Protein AF-Q8LFP9-F1 (afdb_monomer)

InterPro domains:
  IPR025461 ABA DEFICIENT 4-like [PF14108] (81-208)

Sequence (220 aa):
MGFSSFISQPLSSSLSVMKRNVSAKRSELCLDSSKIRLDHRWSFIGGSRISVQSNSYTVVHKKFSGVRASWLTTTQIASSVFAVGTTAVLPFYTLMVVAPKAEITKKCMESSVPYIILGVLYVYLLYISWTPETLKYMFSSKYMLPELSGIAKMFSSEMTLASAWIHLLVVDLFAARQVYNDGLENQIETRHSVSLCLLFCPVGIVSHFVTKAIINNQYK

Organism: Arabidopsis thaliana (NCBI:txid3702)

Solvent-accessible surface area (backbone atoms only — not comparable to full-atom values): 13392 Å² total; per-residue (Å²): 134,85,84,89,80,84,92,84,85,83,93,79,71,74,72,68,63,62,58,54,64,64,63,68,70,72,75,84,75,85,84,83,89,80,90,78,89,78,90,76,86,82,87,87,85,88,82,87,90,82,84,80,83,74,84,70,79,73,76,74,77,74,77,80,75,84,60,54,72,62,51,54,52,43,52,49,51,24,52,47,49,48,51,50,48,52,60,62,48,47,60,57,52,48,33,50,58,76,36,64,86,39,68,69,38,49,53,58,64,70,47,61,59,70,60,51,53,50,48,52,52,32,53,53,36,42,60,68,48,59,38,73,67,60,50,43,57,25,44,67,44,100,75,65,48,72,41,69,71,30,51,54,57,47,56,71,34,55,47,39,39,33,28,52,50,42,48,50,54,51,51,22,53,51,49,32,50,52,50,43,53,56,15,65,74,69,74,45,84,38,47,65,27,41,58,32,12,75,79,38,42,72,58,9,53,51,49,43,52,53,52,51,52,53,55,54,63,74,77,109

Mean predicted aligned error: 18.79 Å

pLDDT: mean 72.33, std 23.97, range [26.73, 94.44]

Radius of gyration: 34.95 Å; Cα contacts (8 Å, |Δi|>4): 134; chains: 1; bounding box: 101×51×105 Å

Secondary structure (DSSP, 8-state):
------------SSHHHHHHHHHHTTS--------------------------------------SSHHHHHHHHHHHHHHHHHHHHHHHHHHHHHHH-TT-HHHHHHHH--HHHHHHHHHHHHHHHHH--HHHHHHHT-STT----HHHHHHHHTSHHHHHHHHHHHHHHHHHHHHHHHHHHHHTT---HHHHHHHHHHHHHHHHHHHHHHHHHHHHH-

GO terms:
  GO:0009941 chloroplast envelope (C, HDA)
  GO:0009688 abscisic acid biosynthetic process (P, IMP)
  GO:0016122 xanthophyll metabolic process (P, IMP)
  GO:0032928 regulation of superoxide anion generation (P, IMP)

Foldseek 3Di:
DDDDDDDDDDPPDPPVVVVVVVVVPPPDDDDDDDDDDDDDDDDDDDDDDDPPPDPPPPPPPPDPPPCVVVVVVQLVVLVVLLVCLCVLLVVLLCCCQVPLPDPVNVVVLVDCVSLVVLVVVLVVLCVVLDDVVLCCLQQVDPVRHGDPVSVVVSCVGSSSVSSVSSVLSSVLSVLLSVLSVVCVVQVFNLNVLNVCSVVPVVVSNVVSVVRSVVVVVVVD

Structure (mmCIF, N/CA/C/O backbone):
data_AF-Q8LFP9-F1
#
_entry.id   AF-Q8LFP9-F1
#
loop_
_atom_site.group_PDB
_atom_site.id
_atom_site.type_symbol
_atom_site.label_atom_id
_atom_site.label_alt_id
_atom_site.label_comp_id
_atom_site.label_asym_id
_atom_site.label_entity_id
_atom_site.label_seq_id
_atom_site.pdbx_PDB_ins_code
_atom_site.Cartn_x
_atom_site.Cartn_y
_atom_site.Cartn_z
_atom_site.occupancy
_atom_site.B_iso_or_equiv
_atom_site.auth_seq_id
_atom_site.auth_comp_id
_atom_site.auth_asym_id
_atom_site.auth_atom_id
_atom_site.pdbx_PDB_model_num
ATOM 1 N N . MET A 1 1 ? 19.946 -34.273 -83.635 1.00 35.06 1 MET A N 1
ATOM 2 C CA . MET A 1 1 ? 20.884 -35.232 -83.010 1.00 35.06 1 MET A CA 1
ATOM 3 C C . MET A 1 1 ? 21.462 -34.584 -81.753 1.00 35.06 1 MET A C 1
ATOM 5 O O . MET A 1 1 ? 21.995 -33.499 -81.900 1.00 35.06 1 MET A O 1
ATOM 9 N N . GLY A 1 2 ? 21.301 -35.214 -80.575 1.00 35.81 2 GLY A N 1
ATOM 10 C CA . GLY A 1 2 ? 22.038 -34.971 -79.307 1.00 35.81 2 GLY A CA 1
ATOM 11 C C . GLY A 1 2 ? 21.871 -33.595 -78.636 1.00 35.81 2 GLY A C 1
ATOM 12 O O . GLY A 1 2 ? 22.422 -32.625 -79.124 1.00 35.81 2 GLY A O 1
ATOM 13 N N . PHE A 1 3 ? 21.001 -33.402 -77.638 1.00 33.00 3 PHE A N 1
ATOM 14 C CA . PHE A 1 3 ? 21.147 -33.676 -76.188 1.00 33.00 3 PHE A CA 1
ATOM 15 C C . PHE A 1 3 ? 22.188 -32.831 -75.415 1.00 33.00 3 PHE A C 1
ATOM 17 O O . PHE A 1 3 ? 23.384 -32.991 -75.617 1.00 33.00 3 PHE A O 1
ATOM 24 N N . SER A 1 4 ? 21.666 -32.112 -74.399 1.00 34.28 4 SER A N 1
ATOM 25 C CA . SER A 1 4 ? 22.311 -31.683 -73.133 1.00 34.28 4 SER A CA 1
ATOM 26 C C . SER A 1 4 ? 23.291 -30.487 -73.212 1.00 34.28 4 SER A C 1
ATOM 28 O O . SER A 1 4 ? 24.122 -30.440 -74.101 1.00 34.28 4 SER A O 1
ATOM 30 N N . SER A 1 5 ? 23.334 -29.476 -72.326 1.00 37.81 5 SER A N 1
ATOM 31 C CA . SER A 1 5 ? 22.729 -29.232 -71.001 1.00 37.81 5 SER A CA 1
ATOM 32 C C . SER A 1 5 ? 23.043 -27.786 -70.530 1.00 37.81 5 SER A C 1
ATOM 34 O O . SER A 1 5 ? 24.119 -27.290 -70.839 1.00 37.81 5 SER A O 1
ATOM 36 N N . PHE A 1 6 ? 22.138 -27.200 -69.720 1.00 35.91 6 PHE A N 1
ATOM 37 C CA . PHE A 1 6 ? 22.328 -26.221 -68.610 1.00 35.91 6 PHE A CA 1
ATOM 38 C C . PHE A 1 6 ? 23.056 -24.875 -68.864 1.00 35.91 6 PHE A C 1
ATOM 40 O O . PHE A 1 6 ? 24.237 -24.838 -69.172 1.00 35.91 6 PHE A O 1
ATOM 47 N N . ILE A 1 7 ? 22.395 -23.706 -68.794 1.00 31.23 7 ILE A N 1
ATOM 48 C CA . ILE A 1 7 ? 21.884 -22.954 -67.610 1.00 31.23 7 ILE A CA 1
ATOM 49 C C . ILE A 1 7 ? 22.967 -22.610 -66.564 1.00 31.23 7 ILE A C 1
ATOM 51 O O . ILE A 1 7 ? 23.203 -23.384 -65.641 1.00 31.23 7 ILE A O 1
ATOM 55 N N . SER A 1 8 ? 23.545 -21.401 -66.650 1.00 38.53 8 SER A N 1
ATOM 56 C CA . SER A 1 8 ? 23.456 -20.333 -65.622 1.00 38.53 8 SER A CA 1
ATOM 57 C C . SER A 1 8 ? 24.509 -19.231 -65.800 1.00 38.53 8 SER A C 1
ATOM 59 O O . SER A 1 8 ? 25.689 -19.481 -66.021 1.00 38.53 8 SER A O 1
ATOM 61 N N . GLN A 1 9 ? 24.033 -17.993 -65.665 1.00 36.53 9 GLN A N 1
ATOM 62 C CA . GLN A 1 9 ? 24.747 -16.717 -65.744 1.00 36.53 9 GLN A CA 1
ATOM 63 C C . GLN A 1 9 ? 25.763 -16.509 -64.601 1.00 36.53 9 GLN A C 1
ATOM 65 O O . GLN A 1 9 ? 25.472 -16.874 -63.462 1.00 36.53 9 GLN A O 1
ATOM 70 N N . PRO A 1 10 ? 26.864 -15.771 -64.833 1.00 38.34 10 PRO A N 1
ATOM 71 C CA . PRO A 1 10 ? 27.656 -15.174 -63.765 1.00 38.34 10 PRO A CA 1
ATOM 72 C C . PRO A 1 10 ? 27.345 -13.672 -63.616 1.00 38.34 10 PRO A C 1
ATOM 74 O O . PRO A 1 10 ? 27.900 -12.824 -64.312 1.00 38.34 10 PRO A O 1
ATOM 77 N N . LEU A 1 11 ? 26.495 -13.319 -62.646 1.00 33.97 11 LEU A N 1
ATOM 78 C CA . LEU A 1 11 ? 26.340 -11.947 -62.139 1.00 33.97 11 LEU A CA 1
ATOM 79 C C . LEU A 1 11 ? 27.468 -11.653 -61.126 1.00 33.97 11 LEU A C 1
ATOM 81 O O . LEU A 1 11 ? 27.237 -11.506 -59.930 1.00 33.97 11 LEU A O 1
ATOM 85 N N . SER A 1 12 ? 28.718 -11.631 -61.601 1.00 44.53 12 SER A N 1
ATOM 86 C CA . SER A 1 12 ? 29.926 -11.442 -60.776 1.00 44.53 12 SER A CA 1
ATOM 87 C C . SER A 1 12 ? 30.770 -10.249 -61.242 1.00 44.53 12 SER A C 1
ATOM 89 O O . SER A 1 12 ? 31.990 -10.343 -61.368 1.00 44.53 12 SER A O 1
ATOM 91 N N . SER A 1 13 ? 30.135 -9.103 -61.496 1.00 46.97 13 SER A N 1
ATOM 92 C CA . SER A 1 13 ? 30.847 -7.848 -61.797 1.00 46.97 13 SER A CA 1
ATOM 93 C C . SER A 1 13 ? 30.535 -6.695 -60.835 1.00 46.97 13 SER A C 1
ATOM 95 O O . SER A 1 13 ? 31.318 -5.752 -60.769 1.00 46.97 13 SER A O 1
ATOM 97 N N . SER A 1 14 ? 29.487 -6.777 -60.002 1.00 47.19 14 SER A N 1
ATOM 98 C CA . SER A 1 14 ? 29.096 -5.641 -59.142 1.00 47.19 14 SER A CA 1
ATOM 99 C C . SER A 1 14 ? 29.700 -5.651 -57.726 1.00 47.19 14 SER A C 1
ATOM 101 O O . SER A 1 14 ? 29.809 -4.599 -57.099 1.00 47.19 14 SER A O 1
ATOM 103 N N . LEU A 1 15 ? 30.156 -6.802 -57.210 1.00 46.75 15 LEU A N 1
ATOM 104 C CA . LEU A 1 15 ? 30.726 -6.902 -55.851 1.00 46.75 15 LEU A CA 1
ATOM 105 C C . LEU A 1 15 ? 32.212 -6.506 -55.756 1.00 46.75 15 LEU A C 1
ATOM 107 O O . LEU A 1 15 ? 32.716 -6.257 -54.658 1.00 46.75 15 LEU A O 1
ATOM 111 N N . SER A 1 16 ? 32.926 -6.409 -56.882 1.00 49.53 16 SER A N 1
ATOM 112 C CA . SER A 1 16 ? 34.363 -6.091 -56.890 1.00 49.53 16 SER A CA 1
ATOM 113 C C . SER A 1 16 ? 34.662 -4.589 -56.787 1.00 49.53 16 SER A C 1
ATOM 115 O O . SER A 1 16 ? 35.760 -4.212 -56.376 1.00 49.53 16 SER A O 1
ATOM 117 N N . VAL A 1 17 ? 33.692 -3.721 -57.099 1.00 51.50 17 VAL A N 1
ATOM 118 C CA . VAL A 1 17 ? 33.876 -2.260 -57.037 1.00 51.50 17 VAL A CA 1
ATOM 119 C C . VAL A 1 17 ? 33.691 -1.733 -55.611 1.00 51.50 17 VAL A C 1
ATOM 121 O O . VAL A 1 17 ? 34.454 -0.876 -55.172 1.00 51.50 17 VAL A O 1
ATOM 124 N N . MET A 1 18 ? 32.771 -2.300 -54.822 1.00 43.72 18 MET A N 1
ATOM 125 C CA . MET A 1 18 ? 32.501 -1.787 -53.471 1.00 43.72 18 MET A CA 1
ATOM 126 C C . MET A 1 18 ? 33.583 -2.158 -52.440 1.00 43.72 18 MET A C 1
ATOM 128 O O . MET A 1 18 ? 33.863 -1.376 -51.533 1.00 43.72 18 MET A O 1
ATOM 132 N N . LYS A 1 19 ? 34.277 -3.296 -52.609 1.00 44.66 19 LYS A N 1
ATOM 133 C CA . LYS A 1 19 ? 35.384 -3.701 -51.717 1.00 44.66 19 LYS A CA 1
ATOM 134 C C . LYS A 1 19 ? 36.635 -2.824 -51.845 1.00 44.66 19 LYS A C 1
ATOM 136 O O . LYS A 1 19 ? 37.371 -2.685 -50.869 1.00 44.66 19 LYS A O 1
ATOM 141 N N . ARG A 1 20 ? 36.867 -2.189 -53.001 1.00 45.56 20 ARG A N 1
ATOM 142 C CA . ARG A 1 20 ? 38.033 -1.307 -53.191 1.00 45.56 20 ARG A CA 1
ATOM 143 C C . ARG A 1 20 ? 37.915 0.018 -52.429 1.00 45.56 20 ARG A C 1
ATOM 145 O O . ARG A 1 20 ? 38.920 0.489 -51.906 1.00 45.56 20 ARG A O 1
ATOM 152 N N . ASN A 1 21 ? 36.706 0.548 -52.240 1.00 36.66 21 ASN A N 1
ATOM 153 C CA . ASN A 1 21 ? 36.516 1.810 -51.510 1.00 36.66 21 ASN A CA 1
ATOM 154 C C . ASN A 1 21 ? 36.676 1.680 -49.985 1.00 36.66 21 ASN A C 1
ATOM 156 O O . ASN A 1 21 ? 37.016 2.658 -49.324 1.00 36.66 21 ASN A O 1
ATOM 160 N N . VAL A 1 22 ? 36.495 0.481 -49.418 1.00 47.69 22 VAL A N 1
ATOM 161 C CA . VAL A 1 22 ? 36.706 0.242 -47.976 1.00 47.69 22 VAL A CA 1
ATOM 162 C C . VAL A 1 22 ? 38.191 0.046 -47.648 1.00 47.69 22 VAL A C 1
ATOM 164 O O . VAL A 1 22 ? 38.643 0.463 -46.585 1.00 47.69 22 VAL A O 1
ATOM 167 N N . SER A 1 23 ? 38.976 -0.527 -48.569 1.00 41.19 23 SER A N 1
ATOM 168 C CA . SER A 1 23 ? 40.403 -0.790 -48.332 1.00 41.19 23 SER A CA 1
ATOM 169 C C . SER A 1 23 ? 41.286 0.455 -48.455 1.00 41.19 23 SER A C 1
ATOM 171 O O . SER A 1 23 ? 42.306 0.528 -47.780 1.00 41.19 23 SER A O 1
ATOM 173 N N . ALA A 1 24 ? 40.913 1.435 -49.284 1.00 39.41 24 ALA A N 1
ATOM 174 C CA . ALA A 1 24 ? 41.738 2.626 -49.498 1.00 39.41 24 ALA A CA 1
ATOM 175 C C . ALA A 1 24 ? 41.620 3.667 -48.369 1.00 39.41 24 ALA A C 1
ATOM 177 O O . ALA A 1 24 ? 42.525 4.472 -48.178 1.00 39.41 24 ALA A O 1
ATOM 178 N N . LYS A 1 25 ? 40.530 3.655 -47.588 1.00 32.53 25 LYS A N 1
ATOM 179 C CA . LYS A 1 25 ? 40.261 4.712 -46.597 1.00 32.53 25 LYS A CA 1
ATOM 180 C C . LYS A 1 25 ? 40.761 4.406 -45.180 1.00 32.53 25 LYS A C 1
ATOM 182 O O . LYS A 1 25 ? 40.588 5.229 -44.289 1.00 32.53 25 LYS A O 1
ATOM 187 N N . ARG A 1 26 ? 41.382 3.241 -44.955 1.00 32.62 26 ARG A N 1
ATOM 188 C CA . ARG A 1 26 ? 41.909 2.842 -43.635 1.00 32.62 26 ARG A CA 1
ATOM 189 C C . ARG A 1 26 ? 43.401 3.149 -43.441 1.00 32.62 26 ARG A C 1
ATOM 191 O O . ARG A 1 26 ? 43.895 2.970 -42.335 1.00 32.62 26 ARG A O 1
ATOM 198 N N . SER A 1 27 ? 44.103 3.613 -44.474 1.00 36.75 27 SER A N 1
ATOM 199 C CA . SER A 1 27 ? 45.570 3.713 -44.437 1.00 36.75 27 SER A CA 1
ATOM 200 C C . SER A 1 27 ? 46.133 5.086 -44.060 1.00 36.75 27 SER A C 1
ATOM 202 O O . SER A 1 27 ? 47.311 5.165 -43.760 1.00 36.75 27 SER A O 1
ATOM 204 N N . GLU A 1 28 ? 45.335 6.152 -43.999 1.00 37.75 28 GLU A N 1
ATOM 205 C CA . GLU A 1 28 ? 45.863 7.515 -43.807 1.00 37.75 28 GLU A CA 1
ATOM 206 C C . GLU A 1 28 ? 45.173 8.214 -42.627 1.00 37.75 28 GLU A C 1
ATOM 208 O O . GLU A 1 28 ? 44.373 9.130 -42.795 1.00 37.75 28 GLU A O 1
ATOM 213 N N . LEU A 1 29 ? 45.437 7.739 -41.409 1.00 33.19 29 LEU A N 1
ATOM 214 C CA . LEU A 1 29 ? 45.215 8.503 -40.177 1.00 33.19 29 LEU A CA 1
ATOM 215 C C . LEU A 1 29 ? 46.22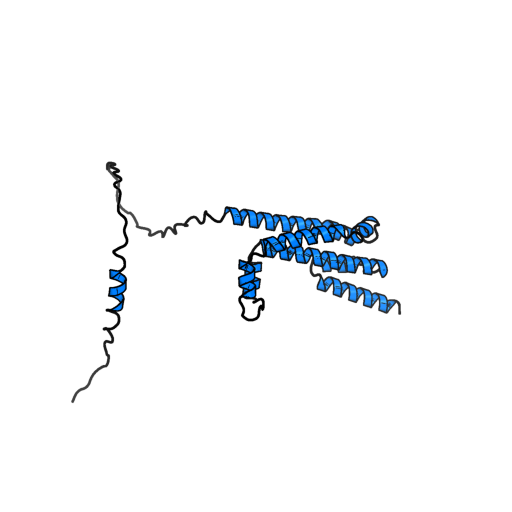0 8.033 -39.118 1.00 33.19 29 LEU A C 1
ATOM 217 O O . LEU A 1 29 ? 45.923 7.229 -38.243 1.00 33.19 29 LEU A O 1
ATOM 221 N N . CYS A 1 30 ? 47.452 8.503 -39.319 1.00 29.64 30 CYS A N 1
ATOM 222 C CA . CYS A 1 30 ? 48.299 9.152 -38.320 1.00 29.64 30 CYS A CA 1
ATOM 223 C C . CYS A 1 30 ? 48.306 8.553 -36.898 1.00 29.64 30 CYS A C 1
ATOM 225 O O . CYS A 1 30 ? 47.343 8.718 -36.153 1.00 29.64 30 CYS A O 1
ATOM 227 N N . LEU A 1 31 ? 49.451 8.019 -36.458 1.00 35.34 31 LEU A N 1
ATOM 228 C CA . LEU A 1 31 ? 50.272 8.757 -35.492 1.00 35.34 31 LEU A CA 1
ATOM 229 C C . LEU A 1 31 ? 51.650 8.121 -35.279 1.00 35.34 31 LEU A C 1
ATOM 231 O O . LEU A 1 31 ? 51.812 6.940 -34.987 1.00 35.34 31 LEU A O 1
ATOM 235 N N . ASP A 1 32 ? 52.606 9.014 -35.463 1.00 26.73 32 ASP A N 1
ATOM 236 C CA . ASP A 1 32 ? 54.022 8.999 -35.163 1.00 26.73 32 ASP A CA 1
ATOM 237 C C . ASP A 1 32 ? 54.347 8.757 -33.671 1.00 26.73 32 ASP A C 1
ATOM 239 O O . ASP A 1 32 ? 53.550 9.040 -32.778 1.00 26.73 32 ASP A O 1
ATOM 243 N N . SER A 1 33 ? 55.599 8.339 -33.452 1.00 33.88 33 SER A N 1
ATOM 244 C CA . SER A 1 33 ? 56.388 8.471 -32.223 1.00 33.88 33 SER A CA 1
ATOM 245 C C . SER A 1 33 ? 56.093 7.524 -31.051 1.00 33.88 33 SER A C 1
ATOM 247 O O . SER A 1 33 ? 55.221 7.750 -30.224 1.00 33.88 33 SER A O 1
ATOM 249 N N . SER A 1 34 ? 56.948 6.517 -30.852 1.00 35.00 34 SER A N 1
ATOM 250 C CA . SER A 1 34 ? 58.170 6.702 -30.048 1.00 35.00 34 SER A CA 1
ATOM 251 C C . SER A 1 34 ? 58.793 5.377 -29.603 1.00 35.00 34 SER A C 1
ATOM 253 O O . SER A 1 34 ? 58.140 4.439 -29.153 1.00 35.00 34 SER A O 1
ATOM 255 N N . LYS A 1 35 ? 60.122 5.351 -29.717 1.00 30.42 35 LYS A N 1
ATOM 256 C CA . LYS A 1 35 ? 61.052 4.324 -29.246 1.00 30.42 35 LYS A CA 1
ATOM 257 C C . LYS A 1 35 ? 60.805 3.972 -27.776 1.00 30.42 35 LYS A C 1
ATOM 259 O O . LYS A 1 35 ? 61.043 4.807 -26.911 1.00 30.42 35 LYS A O 1
ATOM 264 N N . ILE A 1 36 ? 60.527 2.706 -27.479 1.00 32.00 36 ILE A N 1
ATOM 265 C CA . ILE A 1 36 ? 60.884 2.129 -26.178 1.00 32.00 36 ILE A CA 1
ATOM 266 C C . ILE A 1 36 ? 61.727 0.887 -26.445 1.00 32.00 36 ILE A C 1
ATOM 268 O O . ILE A 1 36 ? 61.236 -0.186 -26.784 1.00 32.00 36 ILE A O 1
ATOM 272 N N . ARG A 1 37 ? 63.043 1.089 -26.333 1.00 29.59 37 ARG A N 1
ATOM 273 C CA . ARG A 1 37 ? 64.028 0.030 -26.139 1.00 29.59 37 ARG A CA 1
ATOM 274 C C . ARG A 1 37 ? 63.707 -0.669 -24.822 1.00 29.59 37 ARG A C 1
ATOM 276 O O . ARG A 1 37 ? 63.836 -0.039 -23.778 1.00 29.59 37 ARG A O 1
ATOM 283 N N . LEU A 1 38 ? 63.396 -1.956 -24.863 1.00 36.44 38 LEU A N 1
ATOM 284 C CA . LEU A 1 38 ? 63.655 -2.845 -23.737 1.00 36.44 38 LEU A CA 1
ATOM 285 C C . LEU A 1 38 ? 64.353 -4.094 -24.267 1.00 36.44 38 LEU A C 1
ATOM 287 O O . LEU A 1 38 ? 63.748 -5.042 -24.755 1.00 36.44 38 LEU A O 1
ATOM 291 N N . ASP A 1 39 ? 65.674 -3.990 -24.214 1.00 29.06 39 ASP A N 1
ATOM 292 C CA . ASP A 1 39 ? 66.635 -5.078 -24.205 1.00 29.06 39 ASP A CA 1
ATOM 293 C C . ASP A 1 39 ? 66.400 -5.920 -22.943 1.00 29.06 39 ASP A C 1
ATOM 295 O O . ASP A 1 39 ? 66.602 -5.430 -21.832 1.00 29.06 39 ASP A O 1
ATOM 299 N N . HIS A 1 40 ? 65.959 -7.174 -23.080 1.00 37.34 40 HIS A N 1
ATOM 300 C CA . HIS A 1 40 ? 66.214 -8.150 -22.025 1.00 37.34 40 HIS A CA 1
ATOM 301 C C . HIS A 1 40 ? 66.419 -9.566 -22.572 1.00 37.34 40 HIS A C 1
ATOM 303 O O . HIS A 1 40 ? 65.556 -10.176 -23.205 1.00 37.34 40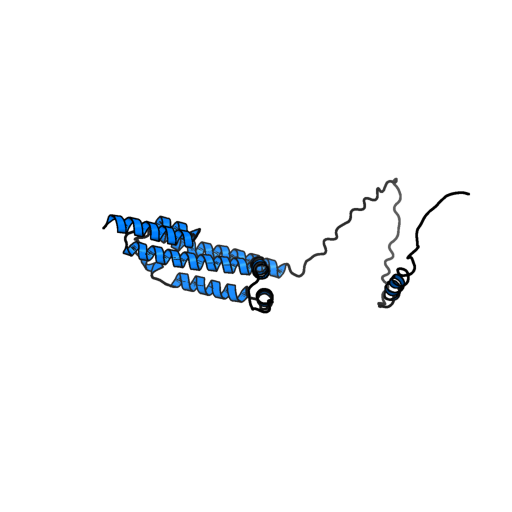 HIS A O 1
ATOM 309 N N . ARG A 1 41 ? 67.639 -10.043 -22.327 1.00 34.25 41 ARG A N 1
ATOM 310 C CA . ARG A 1 41 ? 68.246 -11.308 -22.731 1.00 34.25 41 ARG A CA 1
ATOM 311 C C . ARG A 1 41 ? 67.510 -12.551 -22.214 1.00 34.25 41 ARG A C 1
ATOM 313 O O . ARG A 1 41 ? 67.486 -12.830 -21.024 1.00 34.25 41 ARG A O 1
ATOM 320 N N . TRP A 1 42 ? 66.998 -13.310 -23.175 1.00 34.41 42 TRP A N 1
ATOM 321 C CA . TRP A 1 42 ? 67.266 -14.722 -23.506 1.00 34.41 42 TRP A CA 1
ATOM 322 C C . TRP A 1 42 ? 68.017 -15.661 -22.515 1.00 34.41 42 TRP A C 1
ATOM 324 O O . TRP A 1 42 ? 69.073 -15.342 -21.974 1.00 34.41 42 TRP A O 1
ATOM 334 N N . SER A 1 43 ? 67.528 -16.915 -22.541 1.00 34.94 43 SER A N 1
ATOM 335 C CA . SER A 1 43 ? 68.004 -18.24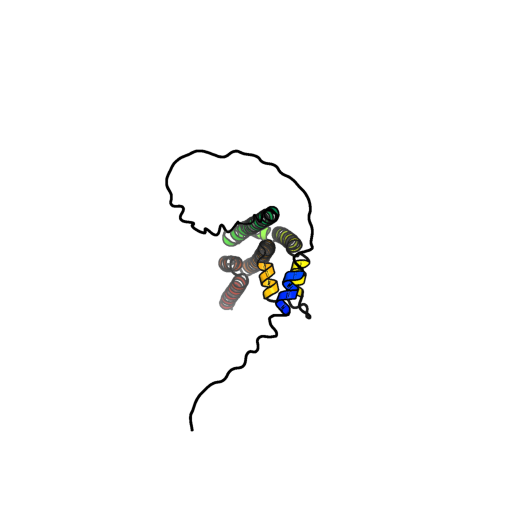4 -22.080 1.00 34.94 43 SER A CA 1
ATOM 336 C C . SER A 1 43 ? 67.853 -18.670 -20.620 1.00 34.94 43 SER A C 1
ATOM 338 O O . SER A 1 43 ? 68.652 -18.306 -19.766 1.00 34.94 43 SER A O 1
ATOM 340 N N . PHE A 1 44 ? 66.989 -19.675 -20.426 1.00 44.25 44 PHE A N 1
ATOM 341 C CA . PHE A 1 44 ? 67.383 -20.902 -19.738 1.00 44.25 44 PHE A CA 1
ATOM 342 C C . PHE A 1 44 ? 66.874 -22.137 -20.502 1.00 44.25 44 PHE A C 1
ATOM 344 O O . PHE A 1 44 ? 65.868 -22.089 -21.208 1.00 44.25 44 PHE A O 1
ATOM 351 N N . ILE A 1 45 ? 67.672 -23.195 -20.415 1.00 42.62 45 ILE A N 1
ATOM 352 C CA . ILE A 1 45 ? 67.723 -24.419 -21.213 1.00 42.62 45 ILE A CA 1
ATOM 353 C C . ILE A 1 45 ? 66.854 -25.522 -20.571 1.00 42.62 45 ILE A C 1
ATOM 355 O O . ILE A 1 45 ? 66.850 -25.662 -19.353 1.00 42.62 45 ILE A O 1
ATOM 359 N N . GLY A 1 46 ? 66.186 -26.350 -21.382 1.00 48.28 46 GLY A N 1
ATOM 360 C CA . GLY A 1 46 ? 65.767 -27.704 -20.986 1.00 48.28 46 GLY A CA 1
ATOM 361 C C . GLY A 1 46 ? 64.268 -27.939 -20.753 1.00 48.28 46 GLY A C 1
ATOM 362 O O . GLY A 1 46 ? 63.669 -27.367 -19.852 1.00 48.28 46 GLY A O 1
ATOM 363 N N . GLY A 1 47 ? 63.696 -28.883 -21.513 1.00 41.03 47 GLY A N 1
ATOM 364 C CA . GLY A 1 47 ? 62.484 -29.609 -21.106 1.00 41.03 47 GLY A CA 1
ATOM 365 C C . GLY A 1 47 ? 61.328 -29.603 -22.108 1.00 41.03 47 GLY A C 1
ATOM 366 O O . GLY A 1 47 ? 60.572 -28.651 -22.186 1.00 41.03 47 GLY A O 1
ATOM 367 N N . SER A 1 48 ? 61.237 -30.710 -22.845 1.00 35.09 48 SER A N 1
ATOM 368 C CA . SER A 1 48 ? 60.224 -31.241 -23.774 1.00 35.09 48 SER A CA 1
ATOM 369 C C . SER A 1 48 ? 58.850 -30.573 -24.002 1.00 35.09 48 SER A C 1
ATOM 371 O O . SER A 1 48 ? 58.184 -30.031 -23.129 1.00 35.09 48 SER A O 1
ATOM 373 N N . ARG A 1 49 ? 58.415 -30.761 -25.252 1.00 31.88 49 ARG A N 1
ATOM 374 C CA . ARG A 1 49 ? 57.250 -30.235 -25.966 1.00 31.88 49 ARG A CA 1
ATOM 375 C C . ARG A 1 49 ? 55.921 -30.830 -25.488 1.00 31.88 49 ARG A C 1
ATOM 377 O O . ARG A 1 49 ? 55.848 -32.032 -25.281 1.00 31.88 49 ARG A O 1
ATOM 384 N N . ILE A 1 50 ? 54.882 -29.991 -25.450 1.00 35.28 50 ILE A N 1
ATOM 385 C CA . ILE A 1 50 ? 53.523 -30.144 -26.025 1.00 35.28 50 ILE A CA 1
ATOM 386 C C . ILE A 1 50 ? 52.730 -28.930 -25.504 1.00 35.28 50 ILE A C 1
ATOM 388 O O . ILE A 1 50 ? 52.166 -28.953 -24.416 1.00 35.28 50 ILE A O 1
ATOM 392 N N . SER A 1 51 ? 52.725 -27.820 -26.248 1.00 33.19 51 SER A N 1
ATOM 393 C CA . SER A 1 51 ? 51.786 -26.723 -25.987 1.00 33.19 51 SER A CA 1
ATOM 394 C C . SER A 1 51 ? 50.537 -26.966 -26.827 1.00 33.19 51 SER A C 1
ATOM 396 O O . SER A 1 51 ? 50.486 -26.614 -28.006 1.00 33.19 51 SER A O 1
ATOM 398 N N . VAL A 1 52 ? 49.534 -27.606 -26.229 1.00 35.53 52 VAL A N 1
ATOM 399 C CA . VAL A 1 52 ? 48.170 -27.594 -26.761 1.00 35.53 52 VAL A CA 1
ATOM 400 C C . VAL A 1 52 ? 47.671 -26.157 -26.638 1.00 35.53 52 VAL A C 1
ATOM 402 O O . VAL A 1 52 ? 47.415 -25.657 -25.545 1.00 35.53 52 VAL A O 1
ATOM 405 N N . GLN A 1 53 ? 47.606 -25.469 -27.775 1.00 38.47 53 GLN A N 1
ATOM 406 C CA . GLN A 1 53 ? 47.082 -24.117 -27.913 1.00 38.47 53 GLN A CA 1
ATOM 407 C C . GLN A 1 53 ? 45.566 -24.142 -27.673 1.00 38.47 53 GLN A C 1
ATOM 409 O O . GLN A 1 53 ? 44.773 -24.209 -28.608 1.00 38.47 53 GLN A O 1
ATOM 414 N N . SER A 1 54 ? 45.149 -24.118 -26.405 1.00 31.19 54 SER A N 1
ATOM 415 C CA . SER A 1 54 ? 43.764 -23.813 -26.053 1.00 31.19 54 SER A CA 1
ATOM 416 C C . SER A 1 54 ? 43.543 -22.330 -26.307 1.00 31.19 54 SER A C 1
ATOM 418 O O . SER A 1 54 ? 44.040 -21.472 -25.576 1.00 31.19 54 SER A O 1
ATOM 420 N N . ASN A 1 55 ? 42.813 -22.037 -27.380 1.00 33.31 55 ASN A N 1
ATOM 421 C CA . ASN A 1 55 ? 42.288 -20.721 -27.703 1.00 33.31 55 ASN A CA 1
ATOM 422 C C . ASN A 1 55 ? 41.199 -20.361 -26.678 1.00 33.31 55 ASN A C 1
ATOM 424 O O . ASN A 1 55 ? 40.007 -20.354 -26.982 1.00 33.31 55 ASN A O 1
ATOM 428 N N . SER A 1 56 ? 41.600 -20.117 -25.429 1.00 33.47 56 SER A N 1
ATOM 429 C CA . SER A 1 56 ? 40.750 -19.428 -24.472 1.00 33.47 56 SER A CA 1
ATOM 430 C C . SER A 1 56 ? 40.595 -18.016 -25.003 1.00 33.47 56 SER A C 1
ATOM 432 O O . SER A 1 56 ? 41.495 -17.189 -24.866 1.00 33.47 56 SER A O 1
ATOM 434 N N . TYR A 1 57 ? 39.451 -17.758 -25.634 1.00 38.12 57 TYR A N 1
ATOM 435 C CA . TYR A 1 57 ? 38.921 -16.417 -25.788 1.00 38.12 57 TYR A CA 1
ATOM 436 C C . TYR A 1 57 ? 38.799 -15.838 -24.382 1.00 38.12 57 TYR A C 1
ATOM 438 O O . TYR A 1 57 ? 37.788 -15.992 -23.698 1.00 38.12 57 TYR A O 1
ATOM 446 N N . THR A 1 58 ? 39.875 -15.210 -23.921 1.00 36.47 58 THR A N 1
ATOM 447 C CA . THR A 1 58 ? 39.838 -14.294 -22.804 1.00 36.47 58 THR A CA 1
ATOM 448 C C . THR A 1 58 ? 38.961 -13.152 -23.281 1.00 36.47 58 THR A C 1
ATOM 450 O O . THR A 1 58 ? 39.387 -12.225 -23.968 1.00 36.47 58 THR A O 1
ATOM 453 N N . VAL A 1 59 ? 37.671 -13.267 -22.970 1.00 41.25 59 VAL A N 1
ATOM 454 C CA . VAL A 1 59 ? 36.766 -12.132 -22.917 1.00 41.25 59 VAL A CA 1
ATOM 455 C C . VAL A 1 59 ? 37.402 -11.202 -21.897 1.00 41.25 59 VAL A C 1
ATOM 457 O O . VAL A 1 59 ? 37.263 -11.362 -20.686 1.00 41.25 59 VAL A O 1
ATOM 460 N N . VAL A 1 60 ? 38.217 -10.282 -22.409 1.00 37.06 60 VAL A N 1
ATOM 461 C CA . VAL A 1 60 ? 38.746 -9.156 -21.664 1.00 37.06 60 VAL A CA 1
ATOM 462 C C . VAL A 1 60 ? 37.510 -8.409 -21.199 1.00 37.06 60 VAL A C 1
ATOM 464 O O . VAL A 1 60 ? 36.894 -7.665 -21.963 1.00 37.06 60 VAL A O 1
ATOM 467 N N . HIS A 1 61 ? 37.113 -8.664 -19.953 1.00 38.59 61 HIS A N 1
ATOM 468 C CA . HIS A 1 61 ? 36.152 -7.858 -19.226 1.00 38.59 61 HIS A CA 1
ATOM 469 C C . HIS A 1 61 ? 36.724 -6.444 -19.185 1.00 38.59 61 HIS A C 1
ATOM 471 O O . HIS A 1 61 ? 37.522 -6.075 -18.322 1.00 38.59 61 HIS A O 1
ATOM 477 N N . LYS A 1 62 ? 36.365 -5.662 -20.202 1.00 38.97 62 LYS A N 1
ATOM 478 C CA . LYS A 1 62 ? 36.710 -4.259 -20.327 1.00 38.97 62 LYS A CA 1
ATOM 479 C C . LYS A 1 62 ? 36.031 -3.569 -19.149 1.00 38.97 62 LYS A C 1
ATOM 481 O O . LYS A 1 62 ? 34.813 -3.430 -19.121 1.00 38.97 62 LYS A O 1
ATOM 486 N N . LYS A 1 63 ? 36.837 -3.245 -18.134 1.00 36.94 63 LYS A N 1
ATOM 487 C CA . LYS A 1 63 ? 36.480 -2.540 -16.898 1.00 36.94 63 LYS A CA 1
ATOM 488 C C . LYS A 1 63 ? 35.490 -1.406 -17.188 1.00 36.94 63 LYS A C 1
ATOM 490 O O . LYS A 1 63 ? 35.887 -0.312 -17.581 1.00 36.94 63 LYS A O 1
ATOM 495 N N . PHE A 1 64 ? 34.209 -1.642 -16.924 1.00 44.47 64 PHE A N 1
ATOM 496 C CA . PHE A 1 64 ? 33.210 -0.588 -16.781 1.00 44.47 64 PHE A CA 1
ATOM 497 C C . PHE A 1 64 ? 33.440 0.084 -15.416 1.00 44.47 64 PHE A C 1
ATOM 499 O O . PHE A 1 64 ? 32.785 -0.222 -14.425 1.00 44.47 64 PHE A O 1
ATOM 506 N N . SER A 1 65 ? 34.485 0.913 -15.330 1.00 45.28 65 SER A N 1
ATOM 507 C CA . SER A 1 65 ? 34.980 1.489 -14.067 1.00 45.28 65 SER A CA 1
ATOM 508 C C . SER A 1 65 ? 34.683 2.985 -13.907 1.00 45.28 65 SER A C 1
ATOM 510 O O . SER A 1 65 ? 35.160 3.584 -12.951 1.00 45.28 65 SER A O 1
ATOM 512 N N . GLY A 1 66 ? 33.908 3.592 -14.814 1.00 51.94 66 GLY A N 1
ATOM 513 C CA . GLY A 1 66 ? 33.577 5.025 -14.766 1.00 51.94 66 GLY A CA 1
ATOM 514 C C . GLY A 1 66 ? 32.193 5.363 -14.206 1.00 51.94 66 GLY A C 1
ATOM 515 O O . GLY A 1 66 ? 31.982 6.485 -13.772 1.00 51.94 66 GLY A O 1
ATOM 516 N N . VAL A 1 67 ? 31.253 4.409 -14.177 1.00 53.53 67 VAL A N 1
ATOM 517 C CA . VAL A 1 67 ? 29.853 4.685 -13.780 1.00 53.53 67 VAL A CA 1
ATOM 518 C C . VAL A 1 67 ? 29.466 3.994 -12.459 1.00 53.53 67 VAL A C 1
ATOM 520 O O . VAL A 1 67 ? 28.409 4.265 -11.904 1.00 53.53 67 VAL A O 1
ATOM 523 N N . ARG A 1 68 ? 30.328 3.138 -11.880 1.00 47.03 68 ARG A N 1
ATOM 524 C CA . ARG A 1 68 ? 30.020 2.405 -10.629 1.00 47.03 68 ARG A CA 1
ATOM 525 C C . ARG A 1 68 ? 29.780 3.312 -9.419 1.00 47.03 68 ARG A C 1
ATOM 527 O O . ARG A 1 68 ? 28.965 2.947 -8.587 1.00 47.03 68 ARG A O 1
ATOM 534 N N . ALA A 1 69 ? 30.450 4.460 -9.311 1.00 55.66 69 ALA A N 1
ATOM 535 C CA . ALA A 1 69 ? 30.296 5.327 -8.139 1.00 55.66 69 ALA A CA 1
ATOM 536 C C . ALA A 1 69 ? 28.855 5.851 -8.000 1.00 55.66 69 ALA A C 1
ATOM 538 O O . ALA A 1 69 ? 28.293 5.794 -6.913 1.00 55.66 69 ALA A O 1
ATOM 539 N N . SER A 1 70 ? 28.234 6.270 -9.106 1.00 56.00 70 SER A N 1
ATOM 540 C CA . SER A 1 70 ? 26.875 6.827 -9.122 1.00 56.00 70 SER A CA 1
ATOM 541 C C . SER A 1 70 ? 25.788 5.759 -8.987 1.00 56.00 70 SER A C 1
ATOM 543 O O . SER A 1 70 ? 24.764 5.995 -8.352 1.00 56.00 70 SER A O 1
ATOM 545 N N . TRP A 1 71 ? 25.989 4.575 -9.578 1.00 62.16 71 TRP A N 1
ATOM 546 C CA . TRP A 1 71 ? 25.034 3.471 -9.418 1.00 62.16 71 TRP A CA 1
ATOM 547 C C . TRP A 1 71 ? 25.003 2.980 -7.974 1.00 62.16 71 TRP A C 1
ATOM 549 O O . TRP A 1 71 ? 23.923 2.815 -7.429 1.00 62.16 71 TRP A O 1
ATOM 559 N N . LEU A 1 72 ? 26.163 2.838 -7.321 1.00 74.06 72 LEU A N 1
ATOM 560 C CA . LEU A 1 72 ? 26.206 2.426 -5.917 1.00 74.06 72 LEU A CA 1
ATOM 561 C C . LEU A 1 72 ? 25.460 3.415 -5.013 1.00 74.06 72 LEU A C 1
ATOM 563 O O . LEU A 1 72 ? 24.667 2.976 -4.185 1.00 74.06 72 LEU A O 1
ATOM 567 N N . THR A 1 73 ? 25.636 4.728 -5.210 1.00 85.19 73 THR A N 1
ATOM 568 C CA . THR A 1 73 ? 24.895 5.729 -4.424 1.00 85.19 73 THR A CA 1
ATOM 569 C C . THR A 1 73 ? 23.395 5.699 -4.715 1.00 85.19 73 THR A C 1
ATOM 571 O O . THR A 1 73 ? 22.598 5.865 -3.796 1.00 85.19 73 THR A O 1
ATOM 574 N N . THR A 1 74 ? 23.005 5.433 -5.965 1.00 84.31 74 THR A N 1
ATOM 575 C CA . THR A 1 74 ? 21.602 5.326 -6.396 1.00 84.31 74 THR A CA 1
ATOM 576 C C . THR A 1 74 ? 20.904 4.100 -5.793 1.00 84.31 74 THR A C 1
ATOM 578 O O . THR A 1 74 ? 19.822 4.211 -5.217 1.00 84.31 74 THR A O 1
ATOM 581 N N . THR A 1 75 ? 21.549 2.936 -5.832 1.00 89.19 75 THR A N 1
ATOM 582 C CA . THR A 1 75 ? 21.026 1.719 -5.201 1.00 89.19 75 THR A CA 1
ATOM 583 C C . THR A 1 75 ? 20.916 1.894 -3.688 1.00 89.19 75 THR A C 1
ATOM 585 O O . THR A 1 75 ? 19.924 1.492 -3.075 1.00 89.19 75 THR A O 1
ATOM 588 N N . GLN A 1 76 ? 21.912 2.537 -3.069 1.00 92.19 76 GLN A N 1
ATOM 589 C CA . GLN A 1 76 ? 21.923 2.811 -1.632 1.00 92.19 76 GLN A CA 1
ATOM 590 C C . GLN A 1 76 ? 20.809 3.771 -1.214 1.00 92.19 76 GLN A C 1
ATOM 592 O O . GLN A 1 76 ? 20.117 3.493 -0.231 1.00 92.19 76 GLN A O 1
ATOM 597 N N . ILE A 1 77 ? 20.605 4.876 -1.941 1.00 90.94 77 ILE A N 1
ATOM 598 C CA . ILE A 1 77 ? 19.531 5.825 -1.624 1.00 90.94 77 ILE A CA 1
ATOM 599 C C . ILE A 1 77 ? 18.163 5.170 -1.837 1.00 90.94 77 ILE A C 1
ATOM 601 O O . ILE A 1 77 ? 17.313 5.282 -0.960 1.00 90.94 77 ILE A O 1
ATOM 605 N N . ALA A 1 78 ? 17.969 4.408 -2.920 1.00 91.25 78 ALA A N 1
ATOM 606 C CA . ALA A 1 78 ? 16.717 3.701 -3.187 1.00 91.25 78 ALA A CA 1
ATOM 607 C C . ALA A 1 78 ? 16.395 2.687 -2.078 1.00 91.25 78 ALA A C 1
ATOM 609 O O . ALA A 1 78 ? 15.290 2.689 -1.535 1.00 91.25 78 ALA A O 1
ATOM 610 N N . SER A 1 79 ? 17.385 1.888 -1.672 1.00 92.25 79 SER A N 1
ATOM 611 C CA . SER A 1 79 ? 17.245 0.921 -0.574 1.00 92.25 79 SER A CA 1
ATOM 612 C C . SER A 1 79 ? 16.951 1.607 0.762 1.00 92.25 79 SER A C 1
ATOM 614 O O . SER A 1 79 ? 16.096 1.156 1.524 1.00 92.25 79 SER A O 1
ATOM 616 N N . SER A 1 80 ? 17.624 2.727 1.037 1.00 93.19 80 SER A N 1
ATOM 617 C CA . SER A 1 80 ? 17.410 3.513 2.257 1.00 93.19 80 SER A CA 1
ATOM 618 C C . SER A 1 80 ? 16.011 4.114 2.289 1.00 93.19 80 SER A C 1
ATOM 620 O O . SER A 1 80 ? 15.335 4.026 3.307 1.00 93.19 80 SER A O 1
ATOM 622 N N . VAL A 1 81 ? 15.543 4.677 1.174 1.00 92.69 81 VAL A N 1
ATOM 623 C CA . VAL A 1 81 ? 14.186 5.217 1.066 1.00 92.69 81 VAL A CA 1
ATOM 624 C C . VAL A 1 81 ? 13.149 4.115 1.235 1.00 92.69 81 VAL A C 1
ATOM 626 O O . VAL A 1 81 ? 12.186 4.312 1.967 1.00 92.69 81 VAL A O 1
ATOM 629 N N . PHE A 1 82 ? 13.344 2.956 0.606 1.00 93.44 82 PHE A N 1
ATOM 630 C CA . PHE A 1 82 ? 12.447 1.817 0.772 1.00 93.44 82 PHE A CA 1
ATOM 631 C C . PHE A 1 82 ? 12.335 1.406 2.249 1.00 93.44 82 PHE A C 1
ATOM 633 O O . PHE A 1 82 ? 11.227 1.255 2.774 1.00 93.44 82 PHE A O 1
ATOM 640 N N . ALA A 1 83 ? 13.476 1.291 2.938 1.00 94.06 83 ALA A N 1
ATOM 641 C CA . ALA A 1 83 ? 13.531 0.958 4.357 1.00 94.06 83 ALA A CA 1
ATOM 642 C C . ALA A 1 83 ? 12.879 2.041 5.229 1.00 94.06 83 ALA A C 1
ATOM 644 O O . ALA A 1 83 ? 12.050 1.718 6.078 1.00 94.06 83 ALA A O 1
ATOM 645 N N . VAL A 1 84 ? 13.205 3.317 5.003 1.00 93.69 84 VAL A N 1
ATOM 646 C CA . VAL A 1 84 ? 12.656 4.457 5.752 1.00 93.69 84 VAL A CA 1
ATOM 647 C C . VAL A 1 84 ? 11.156 4.593 5.526 1.00 93.69 84 VAL A C 1
ATOM 649 O O . VAL A 1 84 ? 10.425 4.738 6.495 1.00 93.69 84 VAL A O 1
ATOM 652 N N . GLY A 1 85 ? 10.678 4.503 4.285 1.00 93.00 85 GLY A N 1
ATOM 653 C CA . GLY A 1 85 ? 9.257 4.599 3.956 1.00 93.00 85 GLY A CA 1
ATOM 654 C C . GLY A 1 85 ? 8.445 3.502 4.628 1.00 93.00 85 GLY A C 1
ATOM 655 O O . GLY A 1 85 ? 7.476 3.787 5.328 1.00 93.00 85 GLY A O 1
ATOM 656 N N . THR A 1 86 ? 8.891 2.253 4.485 1.00 92.75 86 THR A N 1
ATOM 657 C CA . THR A 1 86 ? 8.238 1.095 5.108 1.00 92.75 86 THR A CA 1
ATOM 658 C C . THR A 1 86 ? 8.263 1.233 6.634 1.00 92.75 86 THR A C 1
ATOM 660 O O . THR A 1 86 ? 7.222 1.191 7.285 1.00 92.75 86 THR A O 1
ATOM 663 N N . THR A 1 87 ? 9.427 1.530 7.218 1.00 94.44 87 THR A N 1
ATOM 664 C CA . THR A 1 87 ? 9.573 1.745 8.670 1.00 94.44 87 THR A CA 1
ATOM 665 C C . THR A 1 87 ? 8.747 2.925 9.176 1.00 94.44 87 THR A C 1
ATOM 667 O O . THR A 1 87 ? 8.274 2.883 10.303 1.00 94.44 87 THR A O 1
ATOM 670 N N . ALA A 1 88 ? 8.542 3.969 8.373 1.00 92.19 88 ALA A N 1
ATOM 671 C CA . ALA A 1 88 ? 7.740 5.120 8.761 1.00 92.19 88 ALA A CA 1
ATOM 672 C C . ALA A 1 88 ? 6.249 4.779 8.828 1.00 92.19 88 ALA A C 1
ATOM 674 O O . ALA A 1 88 ? 5.581 5.239 9.748 1.00 92.19 88 ALA A O 1
ATOM 675 N N . VAL A 1 89 ? 5.723 3.967 7.904 1.00 92.44 89 VAL A N 1
ATOM 676 C CA . VAL A 1 89 ? 4.297 3.598 7.910 1.00 92.44 89 VAL A CA 1
ATOM 677 C C . VAL A 1 89 ? 3.968 2.500 8.926 1.00 92.44 89 VAL A C 1
ATOM 679 O O . VAL A 1 89 ? 2.885 2.527 9.512 1.00 92.44 89 VAL A O 1
ATOM 682 N N . LEU A 1 90 ? 4.890 1.562 9.184 1.00 92.44 90 LEU A N 1
ATOM 683 C CA . LEU A 1 90 ? 4.656 0.400 10.056 1.00 92.44 90 LEU A CA 1
ATOM 684 C C . LEU A 1 90 ? 4.123 0.759 11.459 1.00 92.44 90 LEU A C 1
ATOM 686 O O . LEU A 1 90 ? 3.152 0.133 11.889 1.00 92.44 90 LEU A O 1
ATOM 690 N N . PRO A 1 91 ? 4.693 1.739 12.187 1.00 92.31 91 PRO A N 1
ATOM 691 C CA . PRO A 1 91 ? 4.192 2.155 13.491 1.00 92.31 91 PRO A CA 1
ATOM 692 C C . PRO A 1 91 ? 2.750 2.654 13.430 1.00 92.31 91 PRO A C 1
ATOM 694 O O . PRO A 1 91 ? 1.943 2.264 14.268 1.00 92.31 91 PRO A O 1
ATOM 697 N N . PHE A 1 92 ? 2.389 3.449 12.417 1.00 91.69 92 PHE A N 1
ATOM 698 C CA . PHE A 1 92 ? 1.016 3.938 12.264 1.00 91.69 92 PHE A CA 1
ATOM 699 C C . PHE A 1 92 ? 0.039 2.792 12.006 1.00 91.69 92 PHE A C 1
ATOM 701 O O . PHE A 1 92 ? -1.008 2.727 12.646 1.00 91.69 92 PHE A O 1
ATOM 708 N N . TYR A 1 93 ? 0.403 1.850 11.135 1.00 92.25 93 TYR A N 1
ATOM 709 C CA . TYR A 1 93 ? -0.394 0.647 10.896 1.00 92.25 93 TYR A CA 1
ATOM 710 C C . TYR A 1 93 ? -0.522 -0.229 12.141 1.00 92.25 93 TYR A C 1
ATOM 712 O O . TYR A 1 93 ? -1.614 -0.693 12.461 1.00 92.25 93 TYR A O 1
ATOM 720 N N . THR A 1 94 ? 0.568 -0.412 12.882 1.00 92.62 94 THR A N 1
ATOM 721 C CA . THR A 1 94 ? 0.565 -1.185 14.128 1.00 92.62 94 THR A CA 1
ATOM 722 C C . THR A 1 94 ? -0.369 -0.548 15.154 1.00 92.62 94 THR A C 1
ATOM 724 O O . THR A 1 94 ? -1.181 -1.251 15.751 1.00 92.62 94 THR A O 1
ATOM 727 N N . LEU A 1 95 ? -0.330 0.779 15.311 1.00 92.44 95 LEU A N 1
ATOM 728 C CA . LEU A 1 95 ? -1.247 1.511 16.189 1.00 92.44 95 LEU A CA 1
ATOM 729 C C . LEU A 1 95 ? -2.712 1.352 15.750 1.00 92.44 95 LEU A C 1
ATOM 731 O O . LEU A 1 95 ? -3.567 1.076 16.591 1.00 92.44 95 LEU A O 1
ATOM 735 N N . MET A 1 96 ? -2.997 1.460 14.447 1.00 91.31 96 MET A N 1
ATOM 736 C CA . MET A 1 96 ? -4.352 1.286 13.904 1.00 91.31 96 MET A CA 1
ATOM 737 C C . MET A 1 96 ? -4.898 -0.137 14.098 1.00 91.31 96 MET A C 1
ATOM 739 O O . MET A 1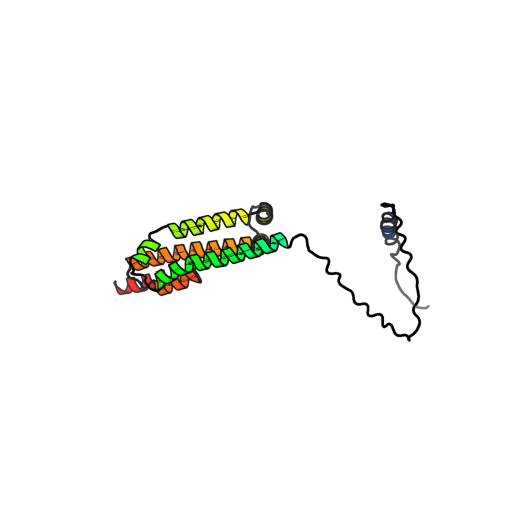 96 ? -6.085 -0.297 14.367 1.00 91.31 96 MET A O 1
ATOM 743 N N . VAL A 1 97 ? -4.061 -1.173 13.986 1.00 91.69 97 VAL A N 1
ATOM 744 C CA . VAL A 1 97 ? -4.498 -2.578 14.092 1.00 91.69 97 VAL A CA 1
ATOM 745 C C . VAL A 1 97 ? -4.564 -3.068 15.540 1.00 91.69 97 VAL A C 1
ATOM 747 O O . VAL A 1 97 ? -5.483 -3.814 15.886 1.00 91.69 97 VAL A O 1
ATOM 750 N N . VAL A 1 98 ? -3.592 -2.693 16.378 1.00 91.75 98 VAL A N 1
ATOM 751 C CA . VAL A 1 98 ? -3.481 -3.169 17.770 1.00 91.75 98 VAL A CA 1
ATOM 752 C C . VAL A 1 98 ? -4.373 -2.360 18.705 1.00 91.75 98 VAL A C 1
ATOM 754 O O . VAL A 1 98 ? -5.025 -2.932 19.574 1.00 91.75 98 VAL A O 1
ATOM 757 N N . ALA A 1 99 ? -4.416 -1.037 18.535 1.00 90.25 99 ALA A N 1
ATOM 758 C CA . ALA A 1 99 ? -5.089 -0.131 19.458 1.00 90.25 99 ALA A CA 1
ATOM 759 C C . ALA A 1 99 ? -5.939 0.924 18.720 1.00 90.25 99 ALA A C 1
ATOM 761 O O . ALA A 1 99 ? -5.691 2.125 18.871 1.00 90.25 99 ALA A O 1
ATOM 762 N N . PRO A 1 100 ? -6.975 0.518 17.954 1.00 86.44 100 PRO A N 1
ATOM 763 C CA . PRO A 1 100 ? -7.780 1.445 17.159 1.00 86.44 100 PRO A CA 1
ATOM 764 C C . PRO A 1 100 ? -8.575 2.453 17.999 1.00 86.44 100 PRO A C 1
ATOM 766 O O . PRO A 1 100 ? -8.899 3.524 17.514 1.00 86.44 100 PRO A O 1
ATOM 769 N N . LYS A 1 101 ? -8.906 2.137 19.258 1.00 86.19 101 LYS A N 1
ATOM 770 C CA . LYS A 1 101 ? -9.687 3.030 20.137 1.00 86.19 101 LYS A CA 1
ATOM 771 C C . LYS A 1 101 ? -8.827 3.838 21.116 1.00 86.19 101 LYS A C 1
ATOM 773 O O . LYS A 1 101 ? -9.371 4.573 21.934 1.00 86.19 101 LYS A O 1
ATOM 778 N N . ALA A 1 102 ? -7.501 3.701 21.070 1.00 90.12 102 ALA A N 1
ATOM 779 C CA . ALA A 1 102 ? -6.623 4.438 21.971 1.00 90.12 102 ALA A CA 1
ATOM 780 C C . ALA A 1 102 ? -6.521 5.917 21.566 1.00 90.12 102 ALA A C 1
ATOM 782 O O . ALA A 1 102 ? -6.405 6.248 20.384 1.00 90.12 102 ALA A O 1
ATOM 783 N N . GLU A 1 103 ? -6.488 6.811 22.557 1.00 89.56 103 GLU A N 1
ATOM 784 C CA . GLU A 1 103 ? -6.370 8.259 22.329 1.00 89.56 103 GLU A CA 1
ATOM 785 C C . GLU A 1 103 ? -5.096 8.625 21.558 1.00 89.56 103 GLU A C 1
ATOM 787 O O . GLU A 1 103 ? -5.119 9.510 20.703 1.00 89.56 103 GLU A O 1
ATOM 792 N N . ILE A 1 104 ? -3.999 7.897 21.802 1.00 90.88 104 ILE A N 1
ATOM 793 C CA . ILE A 1 104 ? -2.743 8.041 21.055 1.00 90.88 104 ILE A CA 1
ATOM 794 C C . ILE A 1 104 ? -2.933 7.785 19.557 1.00 90.88 104 ILE A C 1
ATOM 796 O O . ILE A 1 104 ? -2.493 8.597 18.747 1.00 90.88 104 ILE A O 1
ATOM 800 N N . THR A 1 105 ? -3.637 6.716 19.175 1.00 91.00 105 THR A N 1
ATOM 801 C CA . THR A 1 105 ? -3.898 6.374 17.770 1.00 91.00 105 THR A CA 1
ATOM 802 C C . THR A 1 105 ? -4.778 7.433 17.122 1.00 91.00 105 THR A C 1
ATOM 804 O O . THR A 1 105 ? -4.448 7.920 16.041 1.00 91.00 105 THR A O 1
ATOM 807 N N . LYS A 1 106 ? -5.841 7.873 17.811 1.00 90.88 106 LYS A N 1
ATOM 808 C CA . LYS A 1 106 ? -6.710 8.961 17.343 1.00 90.88 106 LYS A CA 1
ATOM 809 C C . LYS A 1 106 ? -5.927 10.260 17.130 1.00 90.88 106 LYS A C 1
ATOM 811 O O . LYS A 1 106 ? -6.015 10.839 16.056 1.00 90.88 106 LYS A O 1
ATOM 816 N N . LYS A 1 107 ? -5.089 10.670 18.085 1.00 91.12 107 LYS A N 1
ATOM 817 C CA . LYS A 1 107 ? -4.259 11.883 17.978 1.00 91.12 107 LYS A CA 1
ATOM 818 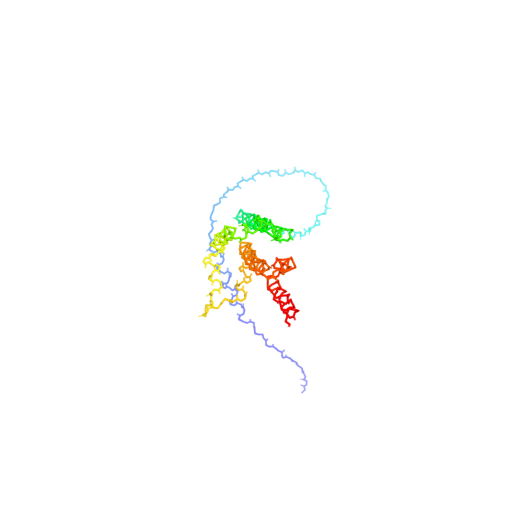C C . LYS A 1 107 ? -3.225 11.790 16.851 1.00 91.12 107 LYS A C 1
ATOM 820 O O . LYS A 1 107 ? -3.018 12.757 16.117 1.00 91.12 107 LYS A O 1
ATOM 825 N N . CYS A 1 108 ? -2.582 10.632 16.688 1.00 88.44 108 CYS A N 1
ATOM 826 C CA . CYS A 1 108 ? -1.658 10.380 15.581 1.00 88.44 108 CYS A CA 1
ATOM 827 C C . CYS A 1 108 ? -2.362 10.447 14.221 1.00 88.44 108 CYS A C 1
ATOM 829 O O . CYS A 1 108 ? -1.789 10.980 13.275 1.00 88.44 108 CYS A O 1
ATOM 831 N N . MET A 1 109 ? -3.588 9.926 14.132 1.00 86.88 109 MET A N 1
ATOM 832 C CA . MET A 1 109 ? -4.392 9.937 12.910 1.00 86.88 109 MET A CA 1
ATOM 833 C C . MET A 1 109 ? -5.044 11.280 12.625 1.00 86.88 109 MET A C 1
ATOM 835 O O . MET A 1 109 ? -5.191 11.611 11.461 1.00 86.88 109 MET A O 1
ATOM 839 N N . GLU A 1 110 ? -5.396 12.081 13.626 1.00 88.06 110 GLU A N 1
ATOM 840 C CA . GLU A 1 110 ? -5.867 13.455 13.418 1.00 88.06 110 GLU A CA 1
ATOM 841 C C . GLU A 1 110 ? -4.740 14.347 12.890 1.00 88.06 110 GLU A C 1
ATOM 843 O O . GLU A 1 110 ? -4.958 15.171 11.997 1.00 88.06 110 GLU A O 1
ATOM 848 N N . SER A 1 111 ? -3.513 14.123 13.361 1.00 90.19 111 SER A N 1
ATOM 849 C CA . SER A 1 111 ? -2.338 14.841 12.884 1.00 90.19 111 SER A CA 1
ATOM 850 C C . SER A 1 111 ? -2.065 14.579 11.398 1.00 90.19 111 SER A C 1
ATOM 852 O O . SER A 1 111 ? -1.994 13.443 10.930 1.00 90.19 111 SER A O 1
ATOM 854 N N . SER A 1 112 ? -1.870 15.647 10.627 1.00 88.06 112 SER A N 1
ATOM 855 C CA . SER A 1 112 ? -1.453 15.555 9.219 1.00 88.06 112 SER A CA 1
ATOM 856 C C . SER A 1 112 ? 0.062 15.380 9.060 1.00 88.06 112 SER A C 1
ATOM 858 O O . SER A 1 112 ? 0.537 15.127 7.958 1.00 88.06 112 SER A O 1
ATOM 860 N N . VAL A 1 113 ? 0.829 15.478 10.152 1.00 90.12 113 VAL A N 1
ATOM 861 C CA . VAL A 1 113 ? 2.302 15.469 10.150 1.00 90.12 113 VAL A CA 1
ATOM 862 C C . VAL A 1 113 ? 2.921 14.280 9.397 1.00 90.12 113 VAL A C 1
ATOM 864 O O . VAL A 1 113 ? 3.738 14.541 8.513 1.00 90.12 113 VAL A O 1
ATOM 867 N N . PRO A 1 114 ? 2.563 13.002 9.655 1.00 88.06 114 PRO A N 1
ATOM 868 C CA . PRO A 1 114 ? 3.202 11.884 8.952 1.00 88.06 114 PRO A CA 1
ATOM 869 C C . PRO A 1 114 ? 2.958 11.909 7.440 1.00 88.06 114 PRO A C 1
ATOM 871 O O . PRO A 1 114 ? 3.864 11.609 6.666 1.00 88.06 114 PRO A O 1
ATOM 874 N N . TYR A 1 115 ? 1.771 12.347 7.016 1.00 88.69 115 TYR A N 1
ATOM 875 C CA . TYR A 1 115 ? 1.415 12.491 5.603 1.00 88.69 115 TYR A CA 1
ATOM 876 C C . TYR A 1 115 ? 2.226 13.589 4.926 1.00 88.69 115 TYR A C 1
ATOM 878 O O . TYR A 1 115 ? 2.719 13.389 3.821 1.00 88.69 115 TYR A O 1
ATOM 886 N N . ILE A 1 116 ? 2.405 14.732 5.594 1.00 92.25 116 ILE A N 1
ATOM 887 C CA . ILE A 1 116 ? 3.214 15.832 5.062 1.00 92.25 116 ILE A CA 1
ATOM 888 C C . ILE A 1 116 ? 4.680 15.411 4.941 1.00 92.25 116 ILE A C 1
ATOM 890 O O . ILE A 1 116 ? 5.291 15.662 3.908 1.00 92.25 116 ILE A O 1
ATOM 894 N N . ILE A 1 117 ? 5.237 14.725 5.943 1.00 92.31 117 ILE A N 1
ATOM 895 C CA . ILE A 1 117 ? 6.629 14.247 5.900 1.00 92.31 117 ILE A CA 1
ATOM 896 C C . ILE A 1 117 ? 6.832 13.269 4.736 1.00 92.31 117 ILE A C 1
ATOM 898 O O . ILE A 1 117 ? 7.753 13.449 3.937 1.00 92.31 117 ILE A O 1
ATOM 902 N N . LEU A 1 118 ? 5.959 12.264 4.600 1.00 91.81 118 LEU A N 1
ATOM 903 C CA . LEU A 1 118 ? 6.040 11.294 3.504 1.00 91.81 118 LEU A CA 1
ATOM 904 C C . LEU A 1 118 ? 5.770 11.944 2.135 1.00 91.81 118 LEU A C 1
ATOM 906 O O . LEU A 1 118 ? 6.416 11.592 1.151 1.00 91.81 118 LEU A O 1
ATOM 910 N N . GLY A 1 119 ? 4.867 12.925 2.069 1.00 93.62 119 GLY A N 1
ATOM 911 C CA . GLY A 1 119 ? 4.565 13.684 0.855 1.00 93.62 119 GLY A CA 1
ATOM 912 C C . GLY A 1 119 ? 5.729 14.564 0.396 1.00 93.62 119 GLY A C 1
ATOM 913 O O . GLY A 1 119 ? 6.060 14.574 -0.787 1.00 93.62 119 GLY A O 1
ATOM 914 N N . VAL A 1 120 ? 6.408 15.252 1.318 1.00 93.75 120 VAL A N 1
ATOM 915 C CA . VAL A 1 120 ? 7.625 16.025 1.010 1.00 93.75 120 VAL A CA 1
ATOM 916 C C . VAL A 1 120 ? 8.747 15.096 0.552 1.00 93.75 120 VAL A C 1
ATOM 918 O O . VAL A 1 120 ? 9.410 15.390 -0.444 1.00 93.75 120 VAL A O 1
ATOM 921 N N . LEU A 1 121 ? 8.925 13.950 1.221 1.00 91.44 121 LEU A N 1
ATOM 922 C CA . LEU A 1 121 ? 9.880 12.924 0.801 1.00 91.44 121 LEU A CA 1
ATOM 923 C C . LEU A 1 121 ? 9.570 12.428 -0.620 1.00 91.44 121 LEU A C 1
ATOM 925 O O . LEU A 1 121 ? 10.475 12.352 -1.447 1.00 91.44 121 LEU A O 1
ATOM 929 N N . TYR A 1 122 ? 8.298 12.160 -0.929 1.00 93.12 122 TYR A N 1
ATOM 930 C CA . TYR A 1 122 ? 7.858 11.786 -2.273 1.00 93.12 122 TYR A CA 1
ATOM 931 C C . TYR A 1 122 ? 8.186 12.864 -3.310 1.00 93.12 122 TYR A C 1
ATOM 933 O O . TYR A 1 122 ? 8.799 12.549 -4.325 1.00 93.12 122 TYR A O 1
ATOM 941 N N . VAL A 1 123 ? 7.832 14.129 -3.061 1.00 94.12 123 VAL A N 1
ATOM 942 C CA . VAL A 1 123 ? 8.096 15.237 -3.999 1.00 94.12 123 VAL A CA 1
ATOM 943 C C . VAL A 1 123 ? 9.597 15.415 -4.238 1.00 94.12 123 VAL A C 1
ATOM 945 O O . VAL A 1 123 ? 10.018 15.617 -5.376 1.00 94.12 123 VAL A O 1
ATOM 948 N N . TYR A 1 124 ? 10.415 15.285 -3.193 1.00 91.94 124 TYR A N 1
ATOM 949 C CA . TYR A 1 124 ? 11.872 15.332 -3.309 1.00 91.94 124 TYR A CA 1
ATOM 950 C C . TYR A 1 124 ? 12.417 14.192 -4.180 1.00 91.94 124 TYR A C 1
ATOM 952 O O . TYR A 1 124 ? 13.209 14.421 -5.096 1.00 91.94 124 TYR A O 1
ATOM 960 N N . LEU A 1 125 ? 11.953 12.964 -3.941 1.00 90.44 125 LEU A N 1
ATOM 961 C CA . LEU A 1 125 ? 12.331 11.809 -4.751 1.00 90.44 125 LEU A CA 1
ATOM 962 C C . LEU A 1 125 ? 11.864 11.928 -6.195 1.00 90.44 125 LEU A C 1
ATOM 964 O O . LEU A 1 125 ? 12.597 11.541 -7.105 1.00 90.44 125 LEU A O 1
ATOM 968 N N . LEU A 1 126 ? 10.656 12.448 -6.398 1.00 91.00 126 LEU A N 1
ATOM 969 C CA . LEU A 1 126 ? 10.102 12.699 -7.715 1.00 91.00 126 LEU A CA 1
ATOM 970 C C . LEU A 1 126 ? 11.004 13.683 -8.456 1.00 91.00 126 LEU A C 1
ATOM 972 O O . LEU A 1 126 ? 11.449 13.367 -9.549 1.00 91.00 126 LEU A O 1
ATOM 976 N N . TYR A 1 127 ? 11.376 14.804 -7.835 1.00 90.19 127 TYR A N 1
ATOM 977 C CA . TYR A 1 127 ? 12.269 15.797 -8.437 1.00 90.19 127 TYR A CA 1
ATOM 978 C C . TYR A 1 127 ? 13.618 15.206 -8.884 1.00 90.19 127 TYR A C 1
ATOM 980 O O . TYR A 1 127 ? 14.089 15.513 -9.976 1.00 90.19 127 TYR A O 1
ATOM 988 N N . ILE A 1 128 ? 14.222 14.320 -8.083 1.00 87.88 128 ILE A N 1
ATOM 989 C CA . ILE A 1 128 ? 15.496 13.668 -8.439 1.00 87.88 128 ILE A CA 1
ATOM 990 C C . ILE A 1 128 ? 15.308 12.592 -9.516 1.00 87.88 128 ILE A C 1
ATOM 992 O O . ILE A 1 128 ? 16.138 12.461 -10.415 1.00 87.88 128 ILE A O 1
ATOM 996 N N . SER A 1 129 ? 14.233 11.808 -9.428 1.00 86.25 129 SER A N 1
ATOM 997 C CA . SER A 1 129 ? 13.939 10.732 -10.387 1.00 86.25 129 SER A CA 1
ATOM 998 C C . SER A 1 129 ? 13.593 11.284 -11.766 1.00 86.25 129 SER A C 1
ATOM 1000 O O . SER A 1 129 ? 13.864 10.663 -12.794 1.00 86.25 129 SER A O 1
ATOM 1002 N N . TRP A 1 130 ? 12.992 12.467 -11.790 1.00 85.00 130 TRP A N 1
ATOM 1003 C CA . TRP A 1 130 ? 12.414 13.071 -12.971 1.00 85.00 130 TRP A CA 1
ATOM 1004 C C . TRP A 1 130 ? 13.442 13.928 -13.710 1.00 85.00 130 TRP A C 1
ATOM 1006 O O . TRP A 1 130 ? 13.392 15.157 -13.732 1.00 85.00 130 TRP A O 1
ATOM 1016 N N . THR A 1 131 ? 14.410 13.261 -14.336 1.00 81.69 131 THR A N 1
ATOM 1017 C CA . THR A 1 131 ? 15.390 13.935 -15.192 1.00 81.69 131 THR A CA 1
ATOM 1018 C C . THR A 1 131 ? 14.760 14.331 -16.537 1.00 81.69 131 THR A C 1
ATOM 1020 O O . THR A 1 131 ? 13.912 13.601 -17.064 1.00 81.69 131 THR A O 1
ATOM 1023 N N . PRO A 1 132 ? 15.182 15.456 -17.154 1.00 74.94 132 PRO A N 1
ATOM 1024 C CA . PRO A 1 132 ? 14.637 15.911 -18.438 1.00 74.94 132 PRO A CA 1
ATOM 1025 C C . PRO A 1 132 ? 14.830 14.882 -19.561 1.00 74.94 132 PRO A C 1
ATOM 1027 O O . PRO A 1 132 ? 14.052 14.836 -20.512 1.00 74.94 132 PRO A O 1
ATOM 1030 N N . GLU A 1 133 ? 15.841 14.018 -19.447 1.00 76.75 133 GLU A N 1
ATOM 1031 C CA . GLU A 1 133 ? 16.063 12.920 -20.385 1.00 76.75 133 GLU A CA 1
ATOM 1032 C C . GLU A 1 133 ? 14.969 11.847 -20.283 1.00 76.75 133 GLU A C 1
ATOM 1034 O O . GLU A 1 133 ? 14.409 11.429 -21.296 1.00 76.75 133 GLU A O 1
ATOM 1039 N N . THR A 1 134 ? 14.623 11.451 -19.058 1.00 75.81 134 THR A N 1
ATOM 1040 C CA . THR A 1 134 ? 13.591 10.447 -18.766 1.00 75.81 134 THR A CA 1
ATOM 1041 C C . THR A 1 134 ? 12.212 10.933 -19.203 1.00 75.81 134 THR A C 1
ATOM 1043 O O . THR A 1 134 ? 11.479 10.226 -19.897 1.00 75.81 134 THR A O 1
ATOM 1046 N N . LEU A 1 135 ? 11.921 12.196 -18.893 1.00 79.00 135 LEU A N 1
ATOM 1047 C CA . LEU A 1 135 ? 10.766 12.931 -19.394 1.00 79.00 135 LEU A CA 1
ATOM 1048 C C . LEU A 1 135 ? 10.647 12.890 -20.911 1.00 79.00 135 LEU A C 1
ATOM 1050 O O . LEU A 1 135 ? 9.585 12.589 -21.454 1.00 79.00 135 LEU A O 1
ATOM 1054 N N . LYS A 1 136 ? 11.751 13.182 -21.603 1.00 79.06 136 LYS A N 1
ATOM 1055 C CA . LYS A 1 136 ? 11.771 13.189 -23.060 1.00 79.06 136 LYS A CA 1
ATOM 1056 C C . LYS A 1 136 ? 11.399 11.816 -23.610 1.00 79.06 136 LYS A C 1
ATOM 1058 O O . LYS A 1 136 ? 10.616 11.769 -24.547 1.00 79.06 136 LYS A O 1
ATOM 1063 N N . TYR A 1 137 ? 11.894 10.713 -23.040 1.00 70.62 137 TYR A N 1
ATOM 1064 C CA . TYR A 1 137 ? 11.517 9.366 -23.496 1.00 70.62 137 TYR A CA 1
ATOM 1065 C C . TYR A 1 137 ? 10.031 9.054 -23.276 1.00 70.62 137 TYR A C 1
ATOM 1067 O O . TYR A 1 137 ? 9.420 8.430 -24.138 1.00 70.62 137 TYR A O 1
ATOM 1075 N N . MET A 1 138 ? 9.439 9.505 -22.166 1.00 73.06 138 MET A N 1
ATOM 1076 C CA . MET A 1 138 ? 8.008 9.325 -21.890 1.00 73.06 138 MET A CA 1
ATOM 1077 C C . MET A 1 138 ? 7.131 10.129 -22.861 1.00 73.06 138 MET A C 1
ATOM 1079 O O . MET A 1 138 ? 6.127 9.615 -23.345 1.00 73.06 138 MET A O 1
ATOM 1083 N N . PHE A 1 139 ? 7.534 11.361 -23.184 1.00 77.25 139 PHE A N 1
ATOM 1084 C CA . PHE A 1 139 ? 6.760 12.305 -23.998 1.00 77.25 139 PHE A CA 1
ATOM 1085 C C . PHE A 1 139 ? 7.287 12.484 -25.433 1.00 77.25 139 PHE A C 1
ATOM 1087 O O . PHE A 1 139 ? 6.964 13.468 -26.095 1.00 77.25 139 PHE A O 1
ATOM 1094 N N . SER A 1 140 ? 8.083 11.542 -25.951 1.00 67.00 140 SER A N 1
ATOM 1095 C CA . SER A 1 140 ? 8.611 11.609 -27.328 1.00 67.00 140 SER A CA 1
ATOM 1096 C C . SER A 1 140 ? 7.536 11.408 -28.403 1.00 67.00 140 SER A C 1
ATOM 1098 O O . SER A 1 140 ? 7.802 11.634 -29.584 1.00 67.00 140 SER A O 1
ATOM 1100 N N . SER A 1 141 ? 6.325 10.978 -28.033 1.00 67.06 141 SER A N 1
ATOM 1101 C CA . SER A 1 141 ? 5.232 10.820 -28.988 1.00 67.06 141 SER A CA 1
ATOM 1102 C C . SER A 1 141 ? 4.663 12.181 -29.409 1.00 67.06 141 SER A C 1
ATOM 1104 O O . SER A 1 141 ? 4.541 13.111 -28.611 1.00 67.06 141 SER A O 1
ATOM 1106 N N . LYS A 1 142 ? 4.237 12.279 -30.677 1.00 67.31 142 LYS A N 1
ATOM 1107 C CA . LYS A 1 142 ? 3.591 13.469 -31.270 1.00 67.31 142 LYS A CA 1
ATOM 1108 C C . LYS A 1 142 ? 2.364 13.962 -30.474 1.00 67.31 142 LYS A C 1
ATOM 1110 O O . LYS A 1 142 ? 1.934 15.091 -30.669 1.00 67.31 142 LYS A O 1
ATOM 1115 N N . TYR A 1 143 ? 1.813 13.123 -29.594 1.00 67.12 143 TYR A N 1
ATOM 1116 C CA . TYR A 1 143 ? 0.592 13.378 -28.833 1.00 67.12 143 TYR A CA 1
ATOM 1117 C C . TYR A 1 143 ? 0.803 13.516 -27.318 1.00 67.12 143 TYR A C 1
ATOM 1119 O O . TYR A 1 143 ? -0.184 13.485 -26.593 1.00 67.12 143 TYR A O 1
ATOM 1127 N N . MET A 1 144 ? 2.042 13.661 -26.816 1.00 69.44 144 MET A N 1
ATOM 1128 C CA . MET A 1 144 ? 2.314 13.719 -25.362 1.00 69.44 144 MET A CA 1
ATOM 1129 C C . MET A 1 144 ? 1.721 12.518 -24.594 1.00 69.44 144 MET A C 1
ATOM 1131 O O . MET A 1 144 ? 1.467 12.596 -23.394 1.00 69.44 144 MET A O 1
ATOM 1135 N N . LEU A 1 145 ? 1.476 11.399 -25.282 1.00 75.44 145 LEU A N 1
ATOM 1136 C CA . LEU A 1 145 ? 0.950 10.199 -24.653 1.00 75.44 145 LEU A CA 1
ATOM 1137 C C . LEU A 1 145 ? 2.122 9.413 -24.069 1.00 75.44 145 LEU A C 1
ATOM 1139 O O . LEU A 1 145 ? 3.053 9.108 -24.827 1.00 75.44 145 LEU A O 1
ATOM 1143 N N . PRO A 1 146 ? 2.084 9.083 -22.765 1.00 77.81 146 PRO A N 1
ATOM 1144 C CA . PRO A 1 146 ? 3.088 8.233 -22.160 1.00 77.81 146 PRO A CA 1
ATOM 1145 C C . PRO A 1 146 ? 2.982 6.833 -22.771 1.00 77.81 146 PRO A C 1
ATOM 1147 O O . PRO A 1 146 ? 1.969 6.147 -22.646 1.00 77.81 146 PRO A O 1
ATOM 1150 N N . GLU A 1 147 ? 4.029 6.419 -23.479 1.00 81.50 147 GLU A N 1
ATOM 1151 C CA . GLU A 1 147 ? 4.107 5.081 -24.058 1.00 81.50 147 GLU A CA 1
ATOM 1152 C C . GLU A 1 147 ? 4.459 4.057 -22.972 1.00 81.50 147 GLU A C 1
ATOM 1154 O O . GLU A 1 147 ? 5.303 4.317 -22.108 1.00 81.50 147 GLU A O 1
ATOM 1159 N N . LEU A 1 148 ? 3.870 2.860 -23.044 1.00 84.44 148 LEU A N 1
ATOM 1160 C CA . LEU A 1 148 ? 4.149 1.777 -22.097 1.00 84.44 148 LEU A CA 1
ATOM 1161 C C . LEU A 1 148 ? 5.648 1.437 -22.041 1.00 84.44 148 LEU A C 1
ATOM 1163 O O . LEU A 1 148 ? 6.192 1.236 -20.957 1.00 84.44 148 LEU A O 1
ATOM 1167 N N . SER A 1 149 ? 6.334 1.450 -23.191 1.00 82.94 149 SER A N 1
ATOM 1168 C CA . SER A 1 149 ? 7.785 1.237 -23.248 1.00 82.94 149 SER A CA 1
ATOM 1169 C C . SER A 1 149 ? 8.571 2.349 -22.546 1.00 82.94 149 SER A C 1
ATOM 1171 O O . SER A 1 149 ? 9.612 2.076 -21.947 1.00 82.94 149 SER A O 1
ATOM 1173 N N . GLY A 1 150 ? 8.094 3.596 -22.613 1.00 83.38 150 GLY A N 1
ATOM 1174 C CA . GLY A 1 150 ? 8.701 4.727 -21.915 1.00 83.38 150 GLY A CA 1
ATOM 1175 C C . GLY A 1 150 ? 8.563 4.571 -20.404 1.00 83.38 150 GLY A C 1
ATOM 1176 O O . GLY A 1 150 ? 9.560 4.624 -19.688 1.00 83.38 150 GLY A O 1
ATOM 1177 N N . ILE A 1 151 ? 7.349 4.273 -19.936 1.00 85.56 151 ILE A N 1
ATOM 1178 C CA . ILE A 1 151 ? 7.051 4.036 -18.517 1.00 85.56 151 ILE A CA 1
ATOM 1179 C C . ILE A 1 151 ? 7.877 2.863 -17.969 1.00 85.56 151 ILE A C 1
ATOM 1181 O O . ILE A 1 151 ? 8.537 3.008 -16.942 1.00 85.56 151 ILE A O 1
ATOM 1185 N N . ALA A 1 152 ? 7.915 1.726 -18.671 1.00 88.00 152 ALA A N 1
ATOM 1186 C CA . ALA A 1 152 ? 8.698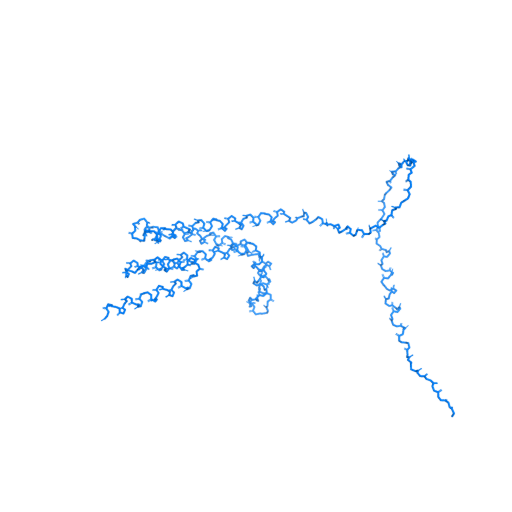 0.557 -18.262 1.00 88.00 152 ALA A CA 1
ATOM 1187 C C . ALA A 1 152 ? 10.196 0.878 -18.118 1.00 88.00 152 ALA A C 1
ATOM 1189 O O . ALA A 1 152 ? 10.859 0.420 -17.183 1.00 88.00 152 ALA A O 1
ATOM 1190 N N . LYS A 1 153 ? 10.729 1.727 -19.007 1.00 85.31 153 LYS A N 1
ATOM 1191 C CA . LYS A 1 153 ? 12.114 2.199 -18.927 1.00 85.31 153 LYS A CA 1
ATOM 1192 C C . LYS A 1 153 ? 12.351 3.096 -17.709 1.00 85.31 153 LYS A C 1
ATOM 1194 O O . LYS A 1 153 ? 13.415 2.999 -17.106 1.00 85.31 153 LYS A O 1
ATOM 1199 N N . MET A 1 154 ? 11.377 3.919 -17.312 1.00 85.31 154 MET A N 1
ATOM 1200 C CA . MET A 1 154 ? 11.473 4.706 -16.074 1.00 85.31 154 MET A CA 1
ATOM 1201 C C . MET A 1 154 ? 11.481 3.802 -14.845 1.00 85.31 154 MET A C 1
ATOM 1203 O O . MET A 1 154 ? 12.377 3.915 -14.016 1.00 85.31 154 MET A O 1
ATOM 1207 N N . PHE A 1 155 ? 10.548 2.850 -14.763 1.00 87.56 155 PHE A N 1
ATOM 1208 C CA . PHE A 1 155 ? 10.476 1.889 -13.657 1.00 87.56 155 PHE A CA 1
ATOM 1209 C C . PHE A 1 155 ? 11.689 0.955 -13.563 1.00 87.56 155 PHE A C 1
ATOM 1211 O O . PHE A 1 155 ? 11.933 0.386 -12.504 1.00 87.56 155 PHE A O 1
ATOM 1218 N N . SER A 1 156 ? 12.483 0.830 -14.632 1.00 87.94 156 SER A N 1
ATOM 1219 C CA . SER A 1 156 ? 13.771 0.124 -14.588 1.00 87.94 156 SER A CA 1
ATOM 1220 C C . SER A 1 156 ? 14.836 0.871 -13.768 1.00 87.94 156 SER A C 1
ATOM 1222 O O . SER A 1 156 ? 15.860 0.288 -13.422 1.00 87.94 156 SER A O 1
ATOM 1224 N N . SER A 1 157 ? 14.626 2.157 -13.465 1.00 86.75 157 SER A N 1
ATOM 1225 C CA . SER A 1 157 ? 15.492 2.944 -12.586 1.00 86.75 157 SER A CA 1
ATOM 1226 C C . SER A 1 157 ? 15.085 2.774 -11.124 1.00 86.75 157 SER A C 1
ATOM 1228 O O . SER A 1 157 ? 13.935 3.016 -10.754 1.00 86.75 157 SER A O 1
ATOM 1230 N N . GLU A 1 158 ? 16.056 2.451 -10.271 1.00 90.50 158 GLU A N 1
ATOM 1231 C CA . GLU A 1 158 ? 15.858 2.256 -8.829 1.00 90.50 158 GLU A CA 1
ATOM 1232 C C . GLU A 1 158 ? 15.277 3.501 -8.139 1.00 90.50 158 GLU A C 1
ATOM 1234 O O . GLU A 1 158 ? 14.457 3.372 -7.234 1.00 90.50 158 GLU A O 1
ATOM 1239 N N . MET A 1 159 ? 15.621 4.709 -8.606 1.00 89.75 159 MET A N 1
ATOM 1240 C CA . MET A 1 159 ? 15.054 5.963 -8.083 1.00 89.75 159 MET A CA 1
ATOM 1241 C C . MET A 1 159 ? 13.562 6.090 -8.380 1.00 89.75 159 MET A C 1
ATOM 1243 O O . MET A 1 159 ? 12.770 6.447 -7.506 1.00 89.75 159 MET A O 1
ATOM 1247 N N . THR A 1 160 ? 13.165 5.768 -9.614 1.00 91.06 160 THR A N 1
ATOM 1248 C CA . THR A 1 160 ? 11.755 5.841 -10.015 1.00 91.06 160 THR A CA 1
ATOM 1249 C C . THR A 1 160 ? 10.955 4.761 -9.298 1.00 91.06 160 THR A C 1
ATOM 1251 O O . THR A 1 160 ? 9.865 5.035 -8.809 1.00 91.06 160 THR A O 1
ATOM 1254 N N . LEU A 1 161 ? 11.516 3.559 -9.150 1.00 92.25 161 LEU A N 1
ATOM 1255 C CA . LEU A 1 161 ? 10.884 2.496 -8.378 1.00 92.25 161 LEU A CA 1
ATOM 1256 C C . LEU A 1 161 ? 10.712 2.889 -6.902 1.00 92.25 161 LEU A C 1
ATOM 1258 O O . LEU A 1 161 ? 9.628 2.718 -6.352 1.00 92.25 161 LEU A O 1
ATOM 1262 N N . ALA A 1 162 ? 11.739 3.471 -6.275 1.00 93.56 162 ALA A N 1
ATOM 1263 C CA . ALA A 1 162 ? 11.660 3.950 -4.895 1.00 93.56 162 ALA A CA 1
ATOM 1264 C C . ALA A 1 162 ? 10.627 5.076 -4.730 1.00 93.56 162 ALA A C 1
ATOM 1266 O O . ALA A 1 162 ? 9.856 5.065 -3.773 1.00 93.56 162 ALA A O 1
ATOM 1267 N N . SER A 1 163 ? 10.563 6.026 -5.670 1.00 92.75 163 SER A N 1
ATOM 1268 C CA . SER A 1 163 ? 9.552 7.093 -5.634 1.00 92.75 163 SER A CA 1
ATOM 1269 C C . SER A 1 163 ? 8.133 6.552 -5.819 1.00 92.75 163 SER A C 1
ATOM 1271 O O . SER A 1 163 ? 7.237 6.953 -5.078 1.00 92.75 163 SER A O 1
ATOM 1273 N N . ALA A 1 164 ? 7.933 5.591 -6.724 1.00 93.38 164 AL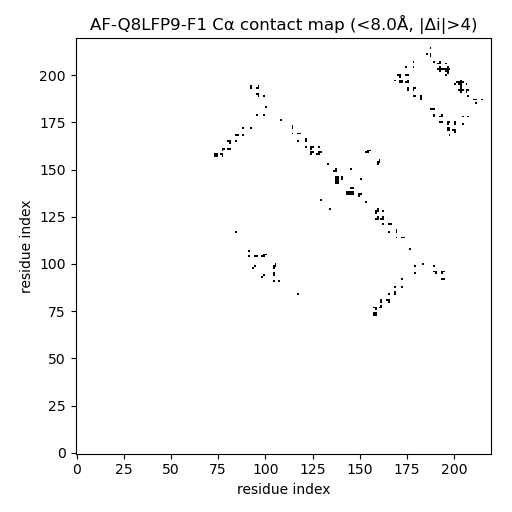A A N 1
ATOM 1274 C CA . ALA A 1 164 ? 6.660 4.899 -6.892 1.00 93.38 164 ALA A CA 1
ATOM 1275 C C . ALA A 1 164 ? 6.271 4.088 -5.648 1.00 93.38 164 ALA A C 1
ATOM 1277 O O . ALA A 1 164 ? 5.104 4.069 -5.268 1.00 93.38 164 ALA A O 1
ATOM 1278 N N . TRP A 1 165 ? 7.237 3.470 -4.968 1.00 94.25 165 TRP A N 1
ATOM 1279 C CA . TRP A 1 165 ? 6.982 2.763 -3.715 1.00 94.25 165 TRP A CA 1
ATOM 1280 C C . TRP A 1 165 ? 6.519 3.711 -2.607 1.00 94.25 165 TRP A C 1
ATOM 1282 O O . TRP A 1 165 ? 5.499 3.463 -1.972 1.00 94.25 165 TRP A O 1
ATOM 1292 N N . ILE A 1 166 ? 7.213 4.838 -2.406 1.00 94.25 166 ILE A N 1
ATOM 1293 C CA . ILE A 1 166 ? 6.774 5.860 -1.443 1.00 94.25 166 ILE A CA 1
ATOM 1294 C C . ILE A 1 166 ? 5.401 6.415 -1.821 1.00 94.25 166 ILE A C 1
ATOM 1296 O O . ILE A 1 166 ? 4.584 6.646 -0.934 1.00 94.25 166 ILE A O 1
ATOM 1300 N N . HIS A 1 167 ? 5.125 6.597 -3.114 1.00 93.75 167 HIS A N 1
ATOM 1301 C CA . HIS A 1 167 ? 3.811 7.024 -3.582 1.00 93.75 167 HIS A CA 1
ATOM 1302 C C . HIS A 1 167 ? 2.709 6.064 -3.121 1.00 93.75 167 HIS A C 1
ATOM 1304 O O . HIS A 1 167 ? 1.727 6.514 -2.532 1.00 93.75 167 HIS A O 1
ATOM 1310 N N . LEU A 1 168 ? 2.904 4.755 -3.323 1.00 93.25 168 LEU A N 1
ATOM 1311 C CA . LEU A 1 168 ? 1.979 3.727 -2.839 1.00 93.25 168 LEU A CA 1
ATOM 1312 C C . LEU A 1 168 ? 1.820 3.811 -1.319 1.00 93.25 168 LEU A C 1
ATOM 1314 O O . LEU A 1 168 ? 0.707 3.974 -0.840 1.00 93.25 168 LEU A O 1
ATOM 1318 N N . LEU A 1 169 ? 2.919 3.852 -0.561 1.00 93.38 169 LEU A N 1
ATOM 1319 C CA . LEU A 1 169 ? 2.859 3.940 0.903 1.00 93.38 169 LEU A CA 1
ATOM 1320 C C . LEU A 1 169 ? 2.099 5.174 1.416 1.00 93.38 169 LEU A C 1
ATOM 1322 O O . LEU A 1 169 ? 1.363 5.079 2.400 1.00 93.38 169 LEU A O 1
ATOM 1326 N N . VAL A 1 170 ? 2.270 6.331 0.769 1.00 94.06 170 VAL A N 1
ATOM 1327 C CA . VAL A 1 170 ? 1.550 7.570 1.108 1.00 94.06 170 VAL A CA 1
ATOM 1328 C C . VAL A 1 170 ? 0.052 7.404 0.868 1.00 94.06 170 VAL A C 1
ATOM 1330 O O . VAL A 1 170 ? -0.750 7.754 1.737 1.00 94.06 170 VAL A O 1
ATOM 1333 N N . VAL A 1 171 ? -0.324 6.884 -0.302 1.00 94.00 171 VAL A N 1
ATOM 1334 C CA . VAL A 1 171 ? -1.727 6.693 -0.694 1.00 94.00 171 VAL A CA 1
ATOM 1335 C C . VAL A 1 171 ? -2.394 5.631 0.178 1.00 94.00 171 VAL A C 1
ATOM 1337 O O . VAL A 1 171 ? -3.512 5.843 0.646 1.00 94.00 171 VAL A O 1
ATOM 1340 N N . ASP A 1 172 ? -1.698 4.535 0.463 1.00 93.81 172 ASP A N 1
ATOM 1341 C CA . ASP A 1 172 ? -2.190 3.446 1.302 1.00 93.81 172 ASP A CA 1
ATOM 1342 C C . ASP A 1 172 ? -2.436 3.937 2.729 1.00 93.81 172 ASP A C 1
ATOM 1344 O O . ASP A 1 172 ? -3.508 3.706 3.289 1.00 93.81 172 ASP A O 1
ATOM 1348 N N . LEU A 1 173 ? -1.482 4.675 3.314 1.00 92.75 173 LEU A N 1
ATOM 1349 C CA . LEU A 1 173 ? -1.648 5.266 4.645 1.00 92.75 173 LEU A CA 1
ATOM 1350 C C . LEU A 1 173 ? -2.826 6.253 4.670 1.00 92.75 173 LEU A C 1
ATOM 1352 O O . LEU A 1 173 ? -3.590 6.288 5.635 1.00 92.75 173 LEU A O 1
ATOM 1356 N N . PHE A 1 174 ? -2.992 7.052 3.611 1.00 93.25 174 PHE A N 1
ATOM 1357 C CA . PHE A 1 174 ? -4.105 7.995 3.497 1.00 93.25 174 PHE A CA 1
ATOM 1358 C C . PHE A 1 174 ? -5.458 7.274 3.442 1.00 93.25 174 PHE A C 1
ATOM 1360 O O . PHE A 1 174 ? -6.380 7.626 4.183 1.00 93.25 174 PHE A O 1
ATOM 1367 N N . ALA A 1 175 ? -5.563 6.223 2.629 1.00 93.44 175 ALA A N 1
ATOM 1368 C CA . ALA A 1 175 ? -6.756 5.386 2.559 1.00 93.44 175 ALA A CA 1
ATOM 1369 C C . ALA A 1 175 ? -7.033 4.679 3.895 1.00 93.44 175 ALA A C 1
ATOM 1371 O O . ALA A 1 175 ? -8.175 4.660 4.356 1.00 93.44 175 ALA A O 1
ATOM 1372 N N . ALA A 1 176 ? -5.997 4.160 4.563 1.00 93.44 176 ALA A N 1
ATOM 1373 C CA . ALA A 1 176 ? -6.114 3.549 5.884 1.00 93.44 176 ALA A CA 1
ATOM 1374 C C . ALA A 1 176 ? -6.664 4.534 6.927 1.00 93.44 176 ALA A C 1
ATOM 1376 O O . ALA A 1 176 ? -7.537 4.156 7.704 1.00 93.44 176 ALA A O 1
ATOM 1377 N N . ARG A 1 177 ? -6.248 5.809 6.905 1.00 92.06 177 ARG A N 1
ATOM 1378 C CA . ARG A 1 177 ? -6.826 6.863 7.761 1.00 92.06 177 ARG A CA 1
ATOM 1379 C C . ARG A 1 177 ? -8.295 7.124 7.468 1.00 92.06 177 ARG A C 1
ATOM 1381 O O . ARG A 1 177 ? -9.067 7.310 8.404 1.00 92.06 177 ARG A O 1
ATOM 1388 N N . GLN A 1 178 ? -8.688 7.157 6.198 1.00 92.62 178 GLN A N 1
ATOM 1389 C CA . GLN A 1 178 ? -10.092 7.351 5.833 1.00 92.62 178 GLN A CA 1
ATOM 1390 C C . GLN A 1 178 ? -10.959 6.191 6.338 1.00 92.62 178 GLN A C 1
ATOM 1392 O O . GLN A 1 178 ? -11.973 6.422 6.994 1.00 92.62 178 GLN A O 1
ATOM 1397 N N . VAL A 1 179 ? -10.517 4.955 6.091 1.00 92.69 179 VAL A N 1
ATOM 1398 C CA . VAL A 1 179 ? -11.133 3.720 6.600 1.00 92.69 179 VAL A CA 1
ATOM 1399 C C . VAL A 1 179 ? -11.194 3.724 8.129 1.00 92.69 179 VAL A C 1
ATOM 1401 O O . VAL A 1 179 ? -12.219 3.377 8.707 1.00 92.69 179 VAL A O 1
ATOM 1404 N N . TYR A 1 180 ? -10.121 4.151 8.795 1.00 92.31 180 TYR A N 1
ATOM 1405 C CA . TYR A 1 180 ? -10.047 4.244 10.249 1.00 92.31 180 TYR A CA 1
ATOM 1406 C C . TYR A 1 180 ? -11.050 5.253 10.824 1.00 92.31 180 TYR A C 1
ATOM 1408 O O . TYR A 1 180 ? -11.786 4.919 11.751 1.00 92.31 180 TYR A O 1
ATOM 1416 N N . ASN A 1 181 ? -11.115 6.463 10.262 1.00 91.50 181 ASN A N 1
ATOM 1417 C CA . ASN A 1 181 ? -12.019 7.517 10.728 1.00 91.50 181 ASN A CA 1
ATOM 1418 C C . ASN A 1 181 ? -13.492 7.134 10.531 1.00 91.50 181 ASN A C 1
ATOM 1420 O O . ASN A 1 181 ? -14.272 7.226 11.477 1.00 91.50 181 ASN A O 1
ATOM 1424 N N . ASP A 1 182 ? -13.855 6.639 9.343 1.00 91.25 182 ASP A N 1
ATOM 1425 C CA . ASP A 1 182 ? -15.208 6.126 9.081 1.00 91.25 182 ASP A CA 1
ATOM 1426 C C . ASP A 1 182 ? -15.514 4.901 9.961 1.00 91.25 182 ASP A C 1
ATOM 1428 O O . ASP A 1 182 ? -16.636 4.701 10.424 1.00 91.25 182 ASP A O 1
ATOM 1432 N N . GLY A 1 183 ? -14.481 4.117 10.258 1.00 90.56 183 GLY A N 1
ATOM 1433 C CA . GLY A 1 183 ? -14.480 3.032 11.220 1.00 90.56 183 GLY A CA 1
ATOM 1434 C C . GLY A 1 183 ? -14.934 3.405 12.622 1.00 90.56 183 GLY A C 1
ATOM 1435 O O . GLY A 1 183 ? -15.820 2.773 13.197 1.00 90.56 183 GLY A O 1
ATOM 1436 N N . LEU A 1 184 ? -14.312 4.448 13.166 1.00 88.69 184 LEU A N 1
ATOM 1437 C CA . LEU A 1 184 ? -14.622 4.977 14.489 1.00 88.69 184 LEU A CA 1
ATOM 1438 C C . LEU A 1 184 ? -16.023 5.586 14.555 1.00 88.69 184 LEU A C 1
ATOM 1440 O O . LEU A 1 184 ? -16.713 5.397 15.558 1.00 88.69 184 LEU A O 1
ATOM 1444 N N . GLU A 1 185 ? -16.442 6.294 13.504 1.00 88.44 185 GLU A N 1
ATOM 1445 C CA . GLU A 1 185 ? -17.767 6.917 13.426 1.00 88.44 185 GLU A CA 1
ATOM 1446 C C . GLU A 1 185 ? -18.883 5.867 13.372 1.00 88.44 185 GLU A C 1
ATOM 1448 O O . GLU A 1 185 ? -19.856 5.961 14.116 1.00 88.44 185 GLU A O 1
ATOM 1453 N N . ASN A 1 186 ? -18.709 4.818 12.563 1.00 87.44 186 ASN A N 1
ATOM 1454 C CA . ASN A 1 186 ? -19.717 3.769 12.385 1.00 87.44 186 ASN A CA 1
ATOM 1455 C C . ASN A 1 186 ? -19.542 2.569 13.340 1.00 87.44 186 ASN A C 1
ATOM 1457 O O . ASN A 1 186 ? -20.272 1.589 13.214 1.00 87.44 186 ASN A O 1
ATOM 1461 N N . GLN A 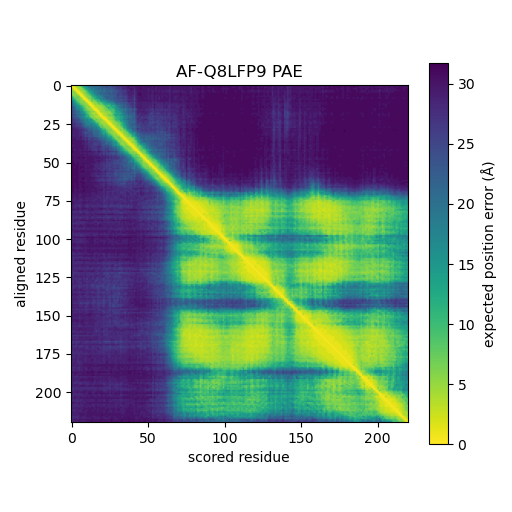1 187 ? -18.582 2.615 14.275 1.00 84.38 187 GLN A N 1
ATOM 1462 C CA . GLN A 1 187 ? -18.230 1.507 15.186 1.00 84.38 187 GLN A CA 1
ATOM 1463 C C . GLN A 1 187 ? -17.973 0.167 14.468 1.00 84.38 187 GLN A C 1
ATOM 1465 O O . GLN A 1 187 ? -18.323 -0.901 14.969 1.00 84.38 187 GLN A O 1
ATOM 1470 N N . ILE A 1 188 ? -17.341 0.218 13.296 1.00 85.94 188 ILE A N 1
ATOM 1471 C CA . ILE A 1 188 ? -17.028 -0.965 12.486 1.00 85.94 188 ILE A CA 1
ATOM 1472 C C . ILE A 1 188 ? -15.579 -1.408 12.712 1.00 85.94 188 ILE A C 1
ATOM 1474 O O . ILE A 1 188 ? -14.683 -0.590 12.920 1.00 85.94 188 ILE A O 1
ATOM 1478 N N . GLU A 1 189 ? -15.340 -2.719 12.684 1.00 86.50 189 GLU A N 1
ATOM 1479 C CA . GLU A 1 189 ? -14.006 -3.294 12.877 1.00 86.50 189 GLU A CA 1
ATOM 1480 C C . GLU A 1 189 ? -13.087 -2.945 11.696 1.00 86.50 189 GLU A C 1
ATOM 1482 O O . GLU A 1 189 ? -13.162 -3.530 10.616 1.00 86.50 189 GLU A O 1
ATOM 1487 N N . THR A 1 190 ? -12.179 -1.992 11.901 1.00 88.56 190 THR A N 1
ATOM 1488 C CA . THR A 1 190 ? -11.280 -1.474 10.854 1.00 88.56 190 THR A CA 1
ATOM 1489 C C . THR A 1 190 ? -10.078 -2.365 10.577 1.00 88.56 190 THR A C 1
ATOM 1491 O O . THR A 1 190 ? -9.407 -2.188 9.563 1.00 88.56 190 THR A O 1
ATOM 1494 N N . ARG A 1 191 ? -9.794 -3.336 11.453 1.00 90.00 191 ARG A N 1
ATOM 1495 C CA . ARG A 1 191 ? -8.560 -4.140 11.429 1.00 90.00 191 ARG A CA 1
ATOM 1496 C C . ARG A 1 191 ? -8.356 -4.847 10.089 1.00 90.00 191 ARG A C 1
ATOM 1498 O O . ARG A 1 191 ? -7.276 -4.758 9.515 1.00 90.00 191 ARG A O 1
ATOM 1505 N N . HIS A 1 192 ? -9.402 -5.491 9.569 1.00 90.00 192 HIS A N 1
ATOM 1506 C CA . HIS A 1 192 ? -9.338 -6.213 8.297 1.00 90.00 192 HIS A CA 1
ATOM 1507 C C . HIS A 1 192 ? -9.121 -5.266 7.114 1.00 90.00 192 HIS A C 1
ATOM 1509 O O . HIS A 1 192 ? -8.228 -5.495 6.301 1.00 90.00 192 HIS A O 1
ATOM 1515 N N . SER A 1 193 ? -9.882 -4.171 7.051 1.00 92.00 193 SER A N 1
ATOM 1516 C CA . SER A 1 193 ? -9.773 -3.175 5.983 1.00 92.00 193 SER A CA 1
ATOM 1517 C C . SER A 1 193 ? -8.408 -2.484 5.981 1.00 92.00 193 SER A C 1
ATOM 1519 O O . SER A 1 193 ? -7.808 -2.328 4.925 1.00 92.00 193 SER A O 1
ATOM 1521 N N . VAL A 1 194 ? -7.869 -2.142 7.157 1.00 92.56 194 VAL A N 1
ATOM 1522 C CA . VAL A 1 194 ? -6.539 -1.526 7.306 1.00 92.56 194 VAL A CA 1
ATOM 1523 C C . VAL A 1 194 ? -5.430 -2.486 6.866 1.00 92.56 194 VAL A C 1
ATOM 1525 O O . VAL A 1 194 ? -4.531 -2.077 6.133 1.00 92.56 194 VAL A O 1
ATOM 1528 N N . SER A 1 195 ? -5.495 -3.765 7.251 1.00 92.19 195 SER A N 1
ATOM 1529 C CA . SER A 1 195 ? -4.535 -4.771 6.773 1.00 92.19 195 SER A CA 1
ATOM 1530 C C . SER A 1 195 ? -4.616 -4.981 5.259 1.00 92.19 195 SER A C 1
ATOM 1532 O O . SER A 1 195 ? -3.583 -5.128 4.608 1.00 92.19 195 SER A O 1
ATOM 1534 N N . LEU A 1 196 ? -5.821 -4.951 4.684 1.00 93.19 196 LEU A N 1
ATOM 1535 C CA . LEU A 1 196 ? -6.007 -5.019 3.236 1.00 93.19 196 LEU A CA 1
ATOM 1536 C C . LEU A 1 196 ? -5.503 -3.757 2.531 1.00 93.19 196 LEU A C 1
ATOM 1538 O O . LEU A 1 196 ? -4.942 -3.890 1.452 1.00 93.19 196 LEU A O 1
ATOM 1542 N N . CYS A 1 197 ? -5.618 -2.569 3.134 1.00 92.19 197 CYS A N 1
ATOM 1543 C CA . CYS A 1 197 ? -5.089 -1.333 2.553 1.00 92.19 197 CYS A CA 1
ATOM 1544 C C . CYS A 1 197 ? -3.564 -1.348 2.394 1.00 92.19 197 CYS A C 1
ATOM 1546 O O . CYS A 1 197 ? -3.073 -0.834 1.398 1.00 92.19 197 CYS A O 1
ATOM 1548 N N . LEU A 1 198 ? -2.837 -1.961 3.337 1.00 88.31 198 LEU A N 1
ATOM 1549 C CA . LEU A 1 198 ? -1.372 -2.073 3.287 1.00 88.31 198 LEU A CA 1
ATOM 1550 C C . LEU A 1 198 ? -0.902 -2.930 2.100 1.00 88.31 198 LEU A C 1
ATOM 1552 O O . LEU A 1 198 ? 0.134 -2.655 1.508 1.00 88.31 198 LEU A O 1
ATOM 1556 N N . LEU A 1 199 ? -1.650 -3.981 1.754 1.00 88.75 199 LEU A N 1
ATOM 1557 C CA . LEU A 1 199 ? -1.303 -4.871 0.640 1.00 88.75 199 LEU A CA 1
ATOM 1558 C C . LEU A 1 199 ? -1.888 -4.385 -0.690 1.00 88.75 199 LEU A C 1
ATOM 1560 O O . LEU A 1 199 ? -1.226 -4.419 -1.724 1.00 88.75 199 LEU A O 1
ATOM 1564 N N . PHE A 1 200 ? -3.153 -3.976 -0.656 1.00 90.25 200 PHE A N 1
ATOM 1565 C CA . PHE A 1 200 ? -3.967 -3.612 -1.804 1.00 90.25 200 PHE A CA 1
ATOM 1566 C C . PHE A 1 200 ? -4.990 -2.541 -1.393 1.00 90.25 200 PHE A C 1
ATOM 1568 O O . PHE A 1 200 ? -6.144 -2.854 -1.089 1.00 90.25 200 PHE A O 1
ATOM 1575 N N . CYS A 1 201 ? -4.601 -1.265 -1.432 1.00 90.75 201 CYS A N 1
ATOM 1576 C CA . CYS A 1 201 ? -5.479 -0.128 -1.116 1.00 90.75 201 CYS A CA 1
ATOM 1577 C C . CYS A 1 201 ? -6.901 -0.219 -1.716 1.00 90.75 201 CYS A C 1
ATOM 1579 O O . CYS A 1 201 ? -7.869 -0.145 -0.951 1.00 90.75 201 CYS A O 1
ATOM 1581 N N . PRO A 1 202 ? -7.091 -0.502 -3.022 1.00 91.88 202 PRO A N 1
ATOM 1582 C CA . PRO A 1 202 ? -8.432 -0.643 -3.596 1.00 91.88 202 PRO A CA 1
ATOM 1583 C C . PRO A 1 202 ? -9.271 -1.752 -2.946 1.00 91.88 202 PRO A C 1
ATOM 1585 O O . PRO A 1 202 ? -10.472 -1.586 -2.737 1.00 91.88 202 PRO A O 1
ATOM 1588 N N . VAL A 1 203 ? -8.646 -2.878 -2.591 1.00 93.31 203 VAL A N 1
ATOM 1589 C CA . VAL A 1 203 ? -9.326 -4.016 -1.955 1.00 93.31 203 VAL A CA 1
ATOM 1590 C C . VAL A 1 203 ? -9.714 -3.674 -0.518 1.00 93.31 203 VAL A C 1
ATOM 1592 O O . VAL A 1 203 ? -10.816 -4.014 -0.091 1.00 93.31 203 VAL A O 1
ATOM 1595 N N . GLY A 1 204 ? -8.855 -2.959 0.215 1.00 93.06 204 GLY A N 1
ATOM 1596 C CA . GLY A 1 204 ? -9.161 -2.493 1.569 1.00 93.06 204 GLY A CA 1
ATOM 1597 C C . GLY A 1 204 ? -10.354 -1.538 1.611 1.00 93.06 204 GLY A C 1
ATOM 1598 O O . GLY A 1 204 ? -11.242 -1.703 2.449 1.00 93.06 204 GLY A O 1
ATOM 1599 N N . ILE A 1 205 ? -10.441 -0.616 0.648 1.00 91.88 205 ILE A N 1
ATOM 1600 C CA . ILE A 1 205 ? -11.592 0.288 0.502 1.00 91.88 205 ILE A CA 1
ATOM 1601 C C . ILE A 1 205 ? -12.873 -0.508 0.214 1.00 91.88 205 ILE A C 1
ATOM 1603 O O . ILE A 1 205 ? -13.880 -0.315 0.894 1.00 91.88 205 ILE A O 1
ATOM 1607 N N . VAL A 1 206 ? -12.846 -1.439 -0.746 1.00 93.56 206 VAL A N 1
ATOM 1608 C CA . VAL A 1 206 ? -14.016 -2.279 -1.069 1.00 93.56 206 VAL A CA 1
ATOM 1609 C C . VAL A 1 206 ? -14.454 -3.110 0.139 1.00 93.56 206 VAL A C 1
ATOM 1611 O O . VAL A 1 206 ? -15.641 -3.136 0.462 1.00 93.56 206 VAL A O 1
ATOM 1614 N N . SER A 1 207 ? -13.512 -3.736 0.848 1.00 92.06 207 SER A N 1
ATOM 1615 C CA . SER A 1 207 ? -13.789 -4.505 2.069 1.00 92.06 207 SER A CA 1
ATOM 1616 C C . SER A 1 207 ? -14.500 -3.661 3.129 1.00 92.06 207 SER A C 1
ATOM 1618 O O . SER A 1 207 ? -15.452 -4.118 3.768 1.00 92.06 207 SER A O 1
ATOM 1620 N N . HIS A 1 208 ? -14.075 -2.409 3.294 1.00 92.12 208 HIS A N 1
ATOM 1621 C CA . HIS A 1 208 ? -14.692 -1.471 4.226 1.00 92.12 208 HIS A CA 1
ATOM 1622 C C . HIS A 1 208 ? -16.133 -1.128 3.843 1.00 92.12 208 HIS A C 1
ATOM 1624 O O . HIS A 1 208 ? -17.033 -1.218 4.678 1.00 92.12 208 HIS A O 1
ATOM 1630 N N . PHE A 1 209 ? -16.378 -0.814 2.568 1.00 91.31 209 PHE A N 1
ATOM 1631 C CA . PHE A 1 209 ? -17.727 -0.542 2.065 1.00 91.31 209 PHE A CA 1
ATOM 16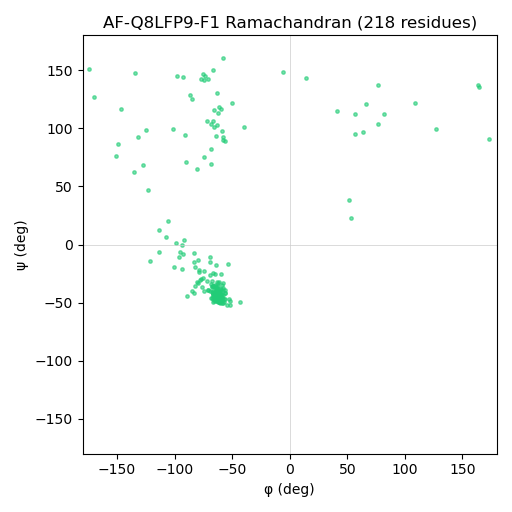32 C C . PHE A 1 209 ? -18.660 -1.748 2.205 1.00 91.31 209 PHE A C 1
ATOM 1634 O O . PHE A 1 209 ? -19.806 -1.579 2.619 1.00 91.31 209 PHE A O 1
ATOM 1641 N N . VAL A 1 210 ? -18.178 -2.960 1.912 1.00 91.94 210 VAL A N 1
ATOM 1642 C CA . VAL A 1 210 ? -18.953 -4.199 2.098 1.00 91.94 210 VAL A CA 1
ATOM 1643 C C . VAL A 1 210 ? -19.312 -4.390 3.571 1.00 91.94 210 VAL A C 1
ATOM 1645 O O . VAL A 1 210 ? -20.470 -4.645 3.894 1.00 91.94 210 VAL A O 1
ATOM 1648 N N . THR A 1 211 ? -18.351 -4.192 4.474 1.00 90.12 211 THR A N 1
ATOM 1649 C CA . THR A 1 211 ? -18.576 -4.305 5.923 1.00 90.12 211 THR A CA 1
ATOM 1650 C C . THR A 1 211 ? -19.613 -3.290 6.406 1.00 90.12 211 THR A C 1
ATOM 1652 O O . THR A 1 211 ? -20.562 -3.649 7.105 1.00 90.12 211 THR A O 1
ATOM 1655 N N . LYS A 1 212 ? -19.492 -2.031 5.969 1.00 88.81 212 LYS A N 1
ATOM 1656 C CA . LYS A 1 212 ? -20.450 -0.964 6.283 1.00 88.81 212 LYS A CA 1
ATOM 1657 C C . LYS A 1 212 ? -21.852 -1.270 5.752 1.00 88.81 212 LYS A C 1
ATOM 1659 O O . LYS A 1 212 ? -22.831 -1.055 6.462 1.00 88.81 212 LYS A O 1
ATOM 1664 N N . ALA A 1 213 ? -21.962 -1.804 4.534 1.00 90.00 213 ALA A N 1
ATOM 1665 C CA . ALA A 1 213 ? -23.242 -2.187 3.942 1.00 90.00 213 ALA A CA 1
ATOM 1666 C C . ALA A 1 213 ? -23.925 -3.326 4.716 1.00 90.00 213 ALA A C 1
ATOM 1668 O O . ALA A 1 213 ? -25.134 -3.268 4.938 1.00 90.00 213 ALA A O 1
ATOM 1669 N N . ILE A 1 214 ? -23.164 -4.331 5.166 1.00 89.50 214 ILE A N 1
ATOM 1670 C CA . ILE A 1 214 ? -23.690 -5.434 5.984 1.00 89.50 214 ILE A CA 1
ATOM 1671 C C . ILE A 1 214 ? -24.227 -4.898 7.313 1.00 89.50 214 ILE A C 1
ATOM 1673 O O . ILE A 1 214 ? -25.362 -5.197 7.667 1.00 89.50 214 ILE A O 1
ATOM 1677 N N . ILE A 1 215 ? -23.451 -4.071 8.018 1.00 87.38 215 ILE A N 1
ATOM 1678 C CA . ILE A 1 215 ? -23.839 -3.538 9.333 1.00 87.38 215 ILE A CA 1
ATOM 1679 C C . ILE A 1 215 ? -25.060 -2.617 9.224 1.00 87.38 215 ILE A C 1
ATOM 1681 O O . ILE A 1 215 ? -25.991 -2.743 10.015 1.00 87.38 215 ILE A O 1
ATOM 1685 N N . ASN A 1 216 ? -25.113 -1.757 8.204 1.00 86.00 216 ASN A N 1
ATOM 1686 C CA . ASN A 1 216 ? -26.271 -0.896 7.958 1.00 86.00 216 ASN A CA 1
ATOM 1687 C C . ASN A 1 216 ? -27.544 -1.706 7.640 1.00 86.00 216 ASN A C 1
ATOM 1689 O O . ASN A 1 216 ? -28.616 -1.397 8.150 1.00 86.00 216 ASN A O 1
ATOM 1693 N N . ASN A 1 217 ? -27.429 -2.784 6.853 1.00 87.06 217 ASN A N 1
ATOM 1694 C CA . ASN A 1 217 ? -28.559 -3.675 6.565 1.00 87.06 217 ASN A CA 1
ATOM 1695 C C . ASN A 1 217 ? -29.055 -4.450 7.795 1.00 87.06 217 ASN A C 1
ATOM 1697 O O . ASN A 1 217 ? -30.201 -4.878 7.791 1.00 87.06 217 ASN A O 1
ATOM 1701 N N . GLN A 1 218 ? -28.219 -4.669 8.814 1.00 78.25 218 GLN A N 1
ATOM 1702 C CA . GLN A 1 218 ? -28.643 -5.335 10.053 1.00 78.25 218 GLN A CA 1
ATOM 1703 C C . GLN A 1 218 ? -29.409 -4.400 11.004 1.00 78.25 218 GLN A C 1
ATOM 1705 O O . GLN A 1 218 ? -30.162 -4.889 11.839 1.00 78.25 218 GLN A O 1
ATOM 1710 N N . TYR A 1 219 ? -29.212 -3.079 10.911 1.00 72.56 219 TYR A N 1
ATOM 1711 C CA . TYR A 1 219 ? -29.872 -2.095 11.784 1.00 72.56 219 TYR A CA 1
ATOM 1712 C C . TYR A 1 219 ? -31.185 -1.530 11.201 1.00 72.56 219 TYR A C 1
ATOM 1714 O O . TYR A 1 219 ? -31.898 -0.802 11.889 1.00 72.56 219 TYR A O 1
ATOM 1722 N N . LYS A 1 220 ? -31.508 -1.844 9.941 1.00 59.97 220 LYS A N 1
ATOM 1723 C CA . LYS A 1 220 ? -32.767 -1.466 9.284 1.00 59.97 220 LYS A CA 1
ATOM 1724 C C . LYS A 1 220 ? -33.815 -2.565 9.428 1.00 59.97 220 LYS A C 1
ATOM 1726 O O . LYS A 1 220 ? -34.984 -2.200 9.677 1.00 59.97 220 LYS A O 1
#